Protein AF-0000000083131868 (afdb_homodimer)

Radius of gyration: 17.4 Å; Cα contacts (8 Å, |Δi|>4): 203; chains: 2; bounding box: 30×49×38 Å

pLDDT: mean 95.59, std 4.75, range [63.56, 98.5]

Secondary structure (DSSP, 8-state):
--HHHHHHHHHHHHHHTT--HHHHHHHHHHHS-HHHHHHHHHHHHHHHHHHHT-S-HHHHHHHHT--HHHHHHHHHHHHTS-HHHHHHHHHHHT-/--HHHHHHHHHHHHHHTT--HHHHHHHHHHHS-HHHHHHHHHHHHHHHHHHHT-S-HHHHHHHHT--HHHHHHHHHHHHTS-HHHHHHHHHHHT-

Sequence (190 aa):
MNQATEEGWWRFIDLCAGLEKDQLSQVLKIFLTAAEVDDVSMRTLLVGELLAGKKTQRQIAADLAISITKITRGSNELKRVDSHLRAMLEEALIQMNQATEEGWWRFIDLCAGLEKDQLSQVLKIFLTAAEVDDVSMRTLLVGELLAGKKTQRQIAADLAISITKITRGSNELKRVDSHLRAMLEEALIQ

Organism: Piscirickettsia salmonis (NCBI:txid1238)

InterPro domains:
  IPR000831 Trp repressor [PF01371] (8-91)
  IPR010921 Trp repressor/replication initiator [SSF48295] (4-93)
  IPR013335 Trp repressor, bacterial [PTHR38025] (2-94)
  IPR013335 Trp repressor, bacterial [TIGR01321] (1-92)
  IPR038116 TrpR-like superfamily [G3DSA:1.10.1270.10] (1-95)

Solvent-accessible surface area (backbone atoms only — not comparable to full-atom values): 10429 Å² total; per-residue (Å²): 132,56,72,68,36,48,53,14,37,53,48,46,35,62,62,48,39,54,28,48,53,74,59,35,50,57,54,50,57,72,64,36,51,74,67,51,47,44,49,37,5,46,49,41,47,49,52,23,50,60,69,63,60,81,65,53,72,67,52,49,24,64,74,70,69,51,55,65,69,58,50,51,52,52,52,57,54,56,69,70,50,53,71,69,60,46,52,53,49,43,62,60,50,51,112,130,56,73,68,36,50,53,15,37,52,49,45,35,63,63,47,39,55,30,48,52,73,59,35,50,56,55,51,55,72,64,36,52,73,66,52,48,45,48,38,4,46,48,40,48,50,52,25,51,61,70,62,61,80,63,53,72,67,54,49,23,63,75,70,70,50,54,64,68,56,49,51,51,52,51,56,55,56,69,70,50,52,71,68,61,46,52,52,48,44,62,60,50,53,111

Nearest PDB structures (foldseek):
  1trr-assembly1_A  TM=9.036E-01  e=3.556E-05  Escherichia coli
  6fal-assembly1_A  TM=8.723E-01  e=3.992E-05  Escherichia coli
  1jhg-assembly1_A-2  TM=8.792E-01  e=5.647E-05  Escherichia coli
  6eni-assembly1_B  TM=8.707E-01  e=2.134E-04  Escherichia coli
  6elb-assembly1_B  TM=8.612E-01  e=2.261E-04  Escherichia coli

Foldseek 3Di:
DDPVVVVVVVVLCVVQPPDDDVVNVVSVPVVDDPVRVVVVVLLLLLLLVVLLVPDDLVRNCVVSVHDSVVSVVSNVVLVPDDPVVSVVSCVVRND/DDPVVVVVVVVLCVVQPPDDDVVNVVSVPVVDDPVRVVVVVLLLLLLLVVLLVPDDLVRNCVVSVHDSVVSVVSVVVLVVDDPVVSVVSCVVRND

Structure (mmCIF, N/CA/C/O backbone):
data_AF-0000000083131868-model_v1
#
loop_
_entity.id
_entity.type
_entity.pdbx_description
1 polymer 'Trp operon repressor'
#
loop_
_atom_site.group_PDB
_atom_site.id
_atom_site.type_symbol
_atom_site.label_atom_id
_atom_site.label_alt_id
_atom_site.label_comp_id
_atom_site.label_asym_id
_atom_site.label_entity_id
_atom_site.label_seq_id
_atom_site.pdbx_PDB_ins_code
_atom_site.Cartn_x
_atom_site.Cartn_y
_atom_site.Cartn_z
_atom_site.occupancy
_atom_site.B_iso_or_equiv
_atom_site.auth_seq_id
_atom_site.auth_comp_id
_atom_site.auth_asym_id
_atom_site.auth_atom_id
_atom_site.pdbx_PDB_model_num
ATOM 1 N N . MET A 1 1 ? 4.871 2.578 -16.109 1 70.62 1 MET A N 1
ATOM 2 C CA . MET A 1 1 ? 4.344 1.262 -15.758 1 70.62 1 MET A CA 1
ATOM 3 C C . MET A 1 1 ? 4.145 0.409 -17 1 70.62 1 MET A C 1
ATOM 5 O O . MET A 1 1 ? 3.512 0.847 -17.969 1 70.62 1 MET A O 1
ATOM 9 N N . ASN A 1 2 ? 4.73 -0.747 -17.094 1 87.44 2 ASN A N 1
ATOM 10 C CA . ASN A 1 2 ? 4.508 -1.654 -18.219 1 87.44 2 ASN A CA 1
ATOM 11 C C . ASN A 1 2 ? 3.174 -2.385 -18.094 1 87.44 2 ASN A C 1
ATOM 13 O O . ASN A 1 2 ? 2.451 -2.203 -17.109 1 87.44 2 ASN A O 1
ATOM 17 N N . GLN A 1 3 ? 2.754 -3.072 -19.141 1 89.62 3 GLN A N 1
ATOM 18 C CA . GLN A 1 3 ? 1.453 -3.73 -19.188 1 89.62 3 GLN A CA 1
ATOM 19 C C . GLN A 1 3 ? 1.277 -4.699 -18.031 1 89.62 3 GLN A C 1
ATOM 21 O O . GLN A 1 3 ? 0.203 -4.77 -17.422 1 89.62 3 GLN A O 1
ATOM 26 N N . ALA A 1 4 ? 2.316 -5.418 -17.734 1 89.75 4 ALA A N 1
ATOM 27 C CA . ALA A 1 4 ? 2.244 -6.406 -16.656 1 89.75 4 ALA A CA 1
ATOM 28 C C . ALA A 1 4 ? 1.999 -5.734 -15.312 1 89.75 4 ALA A C 1
ATOM 30 O O . ALA A 1 4 ? 1.19 -6.207 -14.516 1 89.75 4 ALA A O 1
ATOM 31 N N . THR A 1 5 ? 2.695 -4.656 -15.039 1 93.56 5 THR A N 1
ATOM 32 C CA . THR A 1 5 ? 2.533 -3.961 -13.766 1 93.56 5 THR A CA 1
ATOM 33 C C . THR A 1 5 ? 1.148 -3.326 -13.672 1 93.56 5 THR A C 1
ATOM 35 O O . THR A 1 5 ? 0.565 -3.26 -12.586 1 93.56 5 THR A O 1
ATOM 38 N N . GLU A 1 6 ? 0.672 -2.857 -14.797 1 96.44 6 GLU A N 1
ATOM 39 C CA . GLU A 1 6 ? -0.674 -2.293 -14.797 1 96.44 6 GLU A CA 1
ATOM 40 C C . GLU A 1 6 ? -1.716 -3.354 -14.453 1 96.44 6 GLU A C 1
ATOM 42 O O . GLU A 1 6 ? -2.639 -3.096 -13.672 1 96.44 6 GLU A O 1
ATOM 47 N N . GLU A 1 7 ? -1.601 -4.5 -15.047 1 96.19 7 GLU A N 1
ATOM 48 C CA . GLU A 1 7 ? -2.508 -5.602 -14.75 1 96.19 7 GLU A CA 1
ATOM 49 C C . GLU A 1 7 ? -2.443 -5.988 -13.281 1 96.19 7 GLU A C 1
ATOM 51 O O . GLU A 1 7 ? -3.477 -6.188 -12.641 1 96.19 7 GLU A O 1
ATOM 56 N N . GLY A 1 8 ? -1.227 -6.09 -12.75 1 97.38 8 GLY A N 1
ATOM 57 C CA . GLY A 1 8 ? -1.052 -6.438 -11.352 1 97.38 8 GLY A CA 1
ATOM 58 C C . GLY A 1 8 ? -1.675 -5.43 -10.398 1 97.38 8 GLY A C 1
ATOM 59 O O . GLY A 1 8 ? -2.279 -5.805 -9.398 1 97.38 8 GLY A O 1
ATOM 60 N N . TRP A 1 9 ? -1.542 -4.219 -10.789 1 98.38 9 TRP A N 1
ATOM 61 C CA . TRP A 1 9 ? -2.088 -3.154 -9.953 1 98.38 9 TRP A CA 1
ATOM 62 C C . TRP A 1 9 ? -3.607 -3.244 -9.875 1 98.38 9 TRP A C 1
ATOM 64 O O . TRP A 1 9 ? -4.188 -3.184 -8.789 1 98.38 9 TRP A O 1
ATOM 74 N N . TRP A 1 10 ? -4.223 -3.416 -11.008 1 97.69 10 TRP A N 1
ATOM 75 C CA . TRP A 1 10 ? -5.68 -3.406 -11.016 1 97.69 10 TRP A CA 1
ATOM 76 C C . TRP A 1 10 ? -6.234 -4.676 -10.383 1 97.69 10 TRP A C 1
ATOM 78 O O . TRP A 1 10 ? -7.297 -4.652 -9.75 1 97.69 10 TRP A O 1
ATOM 88 N N . ARG A 1 11 ? -5.484 -5.75 -10.492 1 96.75 11 ARG A N 1
ATOM 89 C CA . ARG A 1 11 ? -5.875 -6.953 -9.766 1 96.75 11 ARG A CA 1
ATOM 90 C C . ARG A 1 11 ? -5.801 -6.73 -8.258 1 96.75 11 ARG A C 1
ATOM 92 O O . ARG A 1 11 ? -6.672 -7.188 -7.516 1 96.75 11 ARG A O 1
ATOM 99 N N . PHE A 1 12 ? -4.797 -6.047 -7.863 1 98.31 12 PHE A N 1
ATOM 100 C CA . PHE A 1 12 ? -4.637 -5.691 -6.461 1 98.31 12 PHE A CA 1
ATOM 101 C C . PHE A 1 12 ? -5.77 -4.785 -5.996 1 98.31 12 PHE A C 1
ATOM 103 O O . PHE A 1 12 ? -6.348 -5.004 -4.93 1 98.31 12 PHE A O 1
ATOM 110 N N . ILE A 1 13 ? -6.078 -3.811 -6.824 1 98.5 13 ILE A N 1
ATOM 111 C CA . ILE A 1 13 ? -7.156 -2.881 -6.512 1 98.5 13 ILE A CA 1
ATOM 112 C C . ILE A 1 13 ? -8.477 -3.635 -6.422 1 98.5 13 ILE A C 1
ATOM 114 O O . ILE A 1 13 ? -9.281 -3.396 -5.512 1 98.5 13 ILE A O 1
ATOM 118 N N . ASP A 1 14 ? -8.742 -4.57 -7.312 1 97.19 14 ASP A N 1
ATOM 119 C CA . ASP A 1 14 ? -9.961 -5.371 -7.293 1 97.19 14 ASP A CA 1
ATOM 120 C C . ASP A 1 14 ? -10.078 -6.176 -6 1 97.19 14 ASP A C 1
ATOM 122 O O . ASP A 1 14 ? -11.172 -6.355 -5.469 1 97.19 14 ASP A O 1
ATOM 126 N N . LEU A 1 15 ? -9.008 -6.609 -5.566 1 96.94 15 LEU A N 1
ATOM 127 C CA . LEU A 1 15 ? -8.938 -7.406 -4.348 1 96.94 15 LEU A CA 1
ATOM 128 C C . LEU A 1 15 ? -9.281 -6.559 -3.125 1 96.94 15 LEU A C 1
ATOM 130 O O . LEU A 1 15 ? -9.922 -7.039 -2.191 1 96.94 15 LEU A O 1
ATOM 134 N N . CYS A 1 16 ? -8.898 -5.336 -3.119 1 97.75 16 CYS A N 1
ATOM 135 C CA . CYS A 1 16 ? -8.977 -4.48 -1.943 1 97.75 16 CYS A CA 1
ATOM 136 C C . CYS A 1 16 ? -10.281 -3.688 -1.933 1 97.75 16 CYS A C 1
ATOM 138 O O . CYS A 1 16 ? -10.773 -3.312 -0.869 1 97.75 16 CYS A O 1
ATOM 140 N N . ALA A 1 17 ? -10.812 -3.377 -3.158 1 97.62 17 ALA A N 1
ATOM 141 C CA . ALA A 1 17 ? -11.938 -2.453 -3.285 1 97.62 17 ALA A CA 1
ATOM 142 C C . ALA A 1 17 ? -13.156 -2.955 -2.51 1 97.62 17 ALA A C 1
ATOM 144 O O . ALA A 1 17 ? -13.516 -4.129 -2.607 1 97.62 17 ALA A O 1
ATOM 145 N N . GLY A 1 18 ? -13.719 -2.037 -1.689 1 97 18 GLY A N 1
ATOM 146 C CA . GLY A 1 18 ? -14.961 -2.344 -0.987 1 97 18 GLY A CA 1
ATOM 147 C C . GLY A 1 18 ? -14.734 -3.055 0.334 1 97 18 GLY A C 1
ATOM 148 O O . GLY A 1 18 ? -15.68 -3.279 1.093 1 97 18 GLY A O 1
ATOM 149 N N . LEU A 1 19 ? -13.5 -3.449 0.634 1 97.12 19 LEU A N 1
ATOM 150 C CA . LEU A 1 19 ? -13.234 -4.152 1.885 1 97.12 19 LEU A CA 1
ATOM 151 C C . LEU A 1 19 ? -13.398 -3.215 3.078 1 97.12 19 LEU A C 1
ATOM 153 O O . LEU A 1 19 ? -13.07 -2.029 2.992 1 97.12 19 LEU A O 1
ATOM 157 N N . GLU A 1 20 ? -13.781 -3.793 4.113 1 96.88 20 GLU A N 1
ATOM 158 C CA . GLU A 1 20 ? -13.891 -3.039 5.359 1 96.88 20 GLU A CA 1
ATOM 159 C C . GLU A 1 20 ? -12.555 -2.994 6.09 1 96.88 20 GLU A C 1
ATOM 161 O O . GLU A 1 20 ? -11.609 -3.697 5.719 1 96.88 20 GLU A O 1
ATOM 166 N N . LYS A 1 21 ? -12.508 -2.26 7.219 1 97.38 21 LYS A N 1
ATOM 167 C CA . LYS A 1 21 ? -11.266 -1.826 7.859 1 97.38 21 LYS A CA 1
ATOM 168 C C . LYS A 1 21 ? -10.375 -3.018 8.195 1 97.38 21 LYS A C 1
ATOM 170 O O . LYS A 1 21 ? -9.266 -3.133 7.672 1 97.38 21 LYS A O 1
ATOM 175 N N . ASP A 1 22 ? -10.805 -4 8.992 1 97.12 22 ASP A N 1
ATOM 176 C CA . ASP A 1 22 ? -9.977 -5.094 9.477 1 97.12 22 ASP A CA 1
ATOM 177 C C . ASP A 1 22 ? -9.492 -5.969 8.32 1 97.12 22 ASP A C 1
ATOM 179 O O . ASP A 1 22 ? -8.312 -6.348 8.273 1 97.12 22 ASP A O 1
ATOM 183 N N . GLN A 1 23 ? -10.406 -6.23 7.383 1 96.06 23 GLN A N 1
ATOM 184 C CA . GLN A 1 23 ? -10.047 -7.062 6.242 1 96.06 23 GLN A CA 1
ATOM 185 C C . GLN A 1 23 ? -9.062 -6.344 5.32 1 96.06 23 GLN A C 1
ATOM 187 O O . GLN A 1 23 ? -8.117 -6.957 4.816 1 96.06 23 GLN A O 1
ATOM 192 N N . LEU A 1 24 ? -9.305 -5.066 5.129 1 97.94 24 LEU A N 1
ATOM 193 C CA . LEU A 1 24 ? -8.398 -4.285 4.289 1 97.94 24 LEU A CA 1
ATOM 194 C C . LEU A 1 24 ? -6.996 -4.254 4.891 1 97.94 24 LEU A C 1
ATOM 196 O O . LEU A 1 24 ? -6.008 -4.43 4.176 1 97.94 24 LEU A O 1
ATOM 200 N N . SER A 1 25 ? -6.914 -4.031 6.188 1 98.12 25 SER A N 1
ATOM 201 C CA . SER A 1 25 ? -5.625 -4.016 6.867 1 98.12 25 SER A CA 1
ATOM 202 C C . SER A 1 25 ? -4.887 -5.336 6.684 1 98.12 25 SER A C 1
ATOM 204 O O . SER A 1 25 ? -3.688 -5.352 6.398 1 98.12 25 SER A O 1
ATOM 206 N N . GLN A 1 26 ? -5.609 -6.441 6.797 1 96.38 26 GLN A N 1
ATOM 207 C CA . GLN A 1 26 ? -4.996 -7.762 6.676 1 96.38 26 GLN A CA 1
ATOM 208 C C . GLN A 1 26 ? -4.469 -7.992 5.262 1 96.38 26 GLN A C 1
ATOM 210 O O . GLN A 1 26 ? -3.363 -8.508 5.082 1 96.38 26 GLN A O 1
ATOM 215 N N . VAL A 1 27 ? -5.25 -7.586 4.266 1 97.12 27 VAL A N 1
ATOM 216 C CA . VAL A 1 27 ? -4.859 -7.801 2.877 1 97.12 27 VAL A CA 1
ATOM 217 C C . VAL A 1 27 ? -3.652 -6.93 2.539 1 97.12 27 VAL A C 1
ATOM 219 O O . VAL A 1 27 ? -2.676 -7.406 1.956 1 97.12 27 VAL A O 1
ATOM 222 N N . LEU A 1 28 ? -3.684 -5.637 2.938 1 98.19 28 LEU A N 1
ATOM 223 C CA . LEU A 1 28 ? -2.576 -4.738 2.629 1 98.19 28 LEU A CA 1
ATOM 224 C C . LEU A 1 28 ? -1.282 -5.23 3.27 1 98.19 28 LEU A C 1
ATOM 226 O O . LEU A 1 28 ? -0.209 -5.125 2.67 1 98.19 28 LEU A O 1
ATOM 230 N N . LYS A 1 29 ? -1.353 -5.805 4.395 1 96.62 29 LYS A N 1
ATOM 231 C CA . LYS A 1 29 ? -0.16 -6.246 5.109 1 96.62 29 LYS A CA 1
ATOM 232 C C . LYS A 1 29 ? 0.421 -7.508 4.488 1 96.62 29 LYS A C 1
ATOM 234 O O . LYS A 1 29 ? 1.563 -7.879 4.77 1 96.62 29 LYS A O 1
ATOM 239 N N . ILE A 1 30 ? -0.329 -8.211 3.617 1 95.5 30 ILE A N 1
ATOM 240 C CA . ILE A 1 30 ? 0.202 -9.336 2.846 1 95.5 30 ILE A CA 1
ATOM 241 C C . ILE A 1 30 ? 1.072 -8.805 1.706 1 95.5 30 ILE A C 1
ATOM 243 O O . ILE A 1 30 ? 2.09 -9.414 1.364 1 95.5 30 ILE A O 1
ATOM 247 N N . PHE A 1 31 ? 0.703 -7.648 1.166 1 97.5 31 PHE A N 1
ATOM 248 C CA . PHE A 1 31 ? 1.338 -7.191 -0.063 1 97.5 31 PHE A CA 1
ATOM 249 C C . PHE A 1 31 ? 2.379 -6.117 0.233 1 97.5 31 PHE A C 1
ATOM 251 O O . PHE A 1 31 ? 3.201 -5.789 -0.625 1 97.5 31 PHE A O 1
ATOM 258 N N . LEU A 1 32 ? 2.326 -5.578 1.443 1 97.44 32 LEU A N 1
ATOM 259 C CA . LEU A 1 32 ? 3.328 -4.613 1.876 1 97.44 32 LEU A CA 1
ATOM 260 C C . LEU A 1 32 ? 4.297 -5.242 2.871 1 97.44 32 LEU A C 1
ATOM 262 O O . LEU A 1 32 ? 3.885 -6.008 3.748 1 97.44 32 LEU A O 1
ATOM 266 N N . THR A 1 33 ? 5.547 -4.938 2.758 1 95.06 33 THR A N 1
ATOM 267 C CA . THR A 1 33 ? 6.5 -5.344 3.785 1 95.06 33 THR A CA 1
ATOM 268 C C . THR A 1 33 ? 6.289 -4.543 5.066 1 95.06 33 THR A C 1
ATOM 270 O O . THR A 1 33 ? 5.602 -3.52 5.059 1 95.06 33 THR A O 1
ATOM 273 N N . ALA A 1 34 ? 6.914 -5.02 6.109 1 95.25 34 ALA A N 1
ATOM 274 C CA . ALA A 1 34 ? 6.816 -4.301 7.375 1 95.25 34 ALA A CA 1
ATOM 275 C C . ALA A 1 34 ? 7.348 -2.877 7.238 1 95.25 34 ALA A C 1
ATOM 277 O O . ALA A 1 34 ? 6.773 -1.937 7.793 1 95.25 34 ALA A O 1
ATOM 278 N N . ALA A 1 35 ? 8.414 -2.73 6.461 1 96.38 35 ALA A N 1
ATOM 279 C CA . ALA A 1 35 ? 8.992 -1.407 6.238 1 96.38 35 ALA A CA 1
ATOM 280 C C . ALA A 1 35 ? 8.031 -0.514 5.461 1 96.38 35 ALA A C 1
ATOM 282 O O . ALA A 1 35 ? 7.891 0.673 5.766 1 96.38 35 ALA A O 1
ATOM 283 N N . GLU A 1 36 ? 7.348 -1.083 4.48 1 97.56 36 GLU A N 1
ATOM 284 C CA . GLU A 1 36 ? 6.398 -0.327 3.67 1 97.56 36 GLU A CA 1
ATOM 285 C C . GLU A 1 36 ? 5.18 0.086 4.492 1 97.56 36 GLU A C 1
ATOM 287 O O . GLU A 1 36 ? 4.637 1.176 4.301 1 97.56 36 GLU A O 1
ATOM 292 N N . VAL A 1 37 ? 4.738 -0.769 5.395 1 98.06 37 VAL A N 1
ATOM 293 C CA . VAL A 1 37 ? 3.646 -0.436 6.301 1 98.06 37 VAL A CA 1
ATOM 294 C C . VAL A 1 37 ? 4.047 0.746 7.184 1 98.06 37 VAL A C 1
ATOM 296 O O . VAL A 1 37 ? 3.289 1.706 7.328 1 98.06 37 VAL A O 1
ATOM 299 N N . ASP A 1 38 ? 5.234 0.66 7.672 1 97.5 38 ASP A N 1
ATOM 300 C CA . ASP A 1 38 ? 5.746 1.752 8.5 1 97.5 38 ASP A CA 1
ATOM 301 C C . ASP A 1 38 ? 5.809 3.055 7.703 1 97.5 38 ASP A C 1
ATOM 303 O O . ASP A 1 38 ? 5.441 4.117 8.211 1 97.5 38 ASP A O 1
ATOM 307 N N . ASP A 1 39 ? 6.273 2.928 6.492 1 97.31 39 ASP A N 1
ATOM 308 C CA . ASP A 1 39 ? 6.41 4.109 5.645 1 97.31 39 ASP A CA 1
ATOM 309 C C . ASP A 1 39 ? 5.051 4.734 5.348 1 97.31 39 ASP A C 1
ATOM 311 O O . ASP A 1 39 ? 4.887 5.949 5.449 1 97.31 39 ASP A O 1
ATOM 315 N N . VAL A 1 40 ? 4.105 3.932 4.969 1 98.25 40 VAL A N 1
ATOM 316 C CA . VAL A 1 40 ? 2.764 4.426 4.676 1 98.25 40 VAL A CA 1
ATOM 317 C C . VAL A 1 40 ? 2.152 5.047 5.93 1 98.25 40 VAL A C 1
ATOM 319 O O . VAL A 1 40 ? 1.492 6.086 5.855 1 98.25 40 VAL A O 1
ATOM 322 N N . SER A 1 41 ? 2.369 4.406 7.055 1 98.31 41 SER A N 1
ATOM 323 C CA . SER A 1 41 ? 1.878 4.934 8.328 1 98.31 41 SER A CA 1
ATOM 324 C C . SER A 1 41 ? 2.432 6.328 8.602 1 98.31 41 SER A C 1
ATOM 326 O O . SER A 1 41 ? 1.679 7.246 8.922 1 98.31 41 SER A O 1
ATOM 328 N N . MET A 1 42 ? 3.701 6.43 8.398 1 97.62 42 MET A N 1
ATOM 329 C CA . MET A 1 42 ? 4.355 7.711 8.664 1 97.62 42 MET A CA 1
ATOM 330 C C . MET A 1 42 ? 3.928 8.758 7.637 1 97.62 42 MET A C 1
ATOM 332 O O . MET A 1 42 ? 3.729 9.922 7.984 1 97.62 42 MET A O 1
ATOM 336 N N . ARG A 1 43 ? 3.754 8.336 6.395 1 97.94 43 ARG A N 1
ATOM 337 C CA . ARG A 1 43 ? 3.287 9.258 5.359 1 97.94 43 ARG A CA 1
ATOM 338 C C . ARG A 1 43 ? 1.873 9.742 5.66 1 97.94 43 ARG A C 1
ATOM 340 O O . ARG A 1 43 ? 1.531 10.891 5.363 1 97.94 43 ARG A O 1
ATOM 347 N N . THR A 1 44 ? 1.101 8.883 6.219 1 98.06 44 THR A N 1
ATOM 348 C CA . THR A 1 44 ? -0.26 9.266 6.582 1 98.06 44 THR A CA 1
ATOM 349 C C . THR A 1 44 ? -0.251 10.367 7.637 1 98.06 44 THR A C 1
ATOM 351 O O . THR A 1 44 ? -0.978 11.352 7.52 1 98.06 44 THR A O 1
ATOM 354 N N . LEU A 1 45 ? 0.591 10.211 8.648 1 97.56 45 LEU A N 1
ATOM 355 C CA . LEU A 1 45 ? 0.705 11.227 9.695 1 97.56 45 LEU A CA 1
ATOM 356 C C . LEU A 1 45 ? 1.264 12.523 9.125 1 97.56 45 LEU A C 1
ATOM 358 O O . LEU A 1 45 ? 0.775 13.609 9.453 1 97.56 45 LEU A O 1
ATOM 362 N N . LEU A 1 46 ? 2.223 12.422 8.297 1 98.12 46 LEU A N 1
ATOM 363 C CA . LEU A 1 46 ? 2.848 13.594 7.691 1 98.12 46 LEU A CA 1
ATOM 364 C C . LEU A 1 46 ? 1.842 14.375 6.855 1 98.12 46 LEU A C 1
ATOM 366 O O . LEU A 1 46 ? 1.753 15.602 6.965 1 98.12 46 LEU A O 1
ATOM 370 N N . VAL A 1 47 ? 1.147 13.688 6.02 1 97.88 47 VAL A N 1
ATOM 371 C CA . VAL A 1 47 ? 0.154 14.328 5.164 1 97.88 47 VAL A CA 1
ATOM 372 C C . VAL A 1 47 ? -0.878 15.055 6.023 1 97.88 47 VAL A C 1
ATOM 374 O O . VAL A 1 47 ? -1.286 16.172 5.699 1 97.88 47 VAL A O 1
ATOM 377 N N . GLY A 1 48 ? -1.304 14.3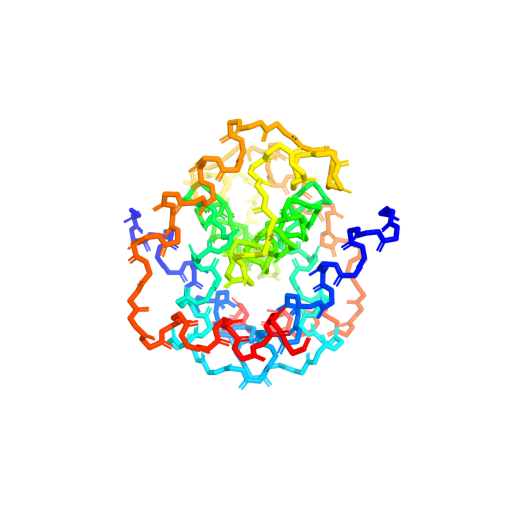83 7.117 1 97.38 48 GLY A N 1
ATOM 378 C CA . GLY A 1 48 ? -2.227 15.031 8.031 1 97.38 48 GLY A CA 1
ATOM 379 C C . GLY A 1 48 ? -1.691 16.344 8.594 1 97.38 48 GLY A C 1
ATOM 380 O O . GLY A 1 48 ? -2.406 17.344 8.641 1 97.38 48 GLY A O 1
ATOM 381 N N . GLU A 1 49 ? -0.446 16.312 9.055 1 97.5 49 GLU A N 1
ATOM 382 C CA . GLU A 1 49 ? 0.182 17.5 9.609 1 97.5 49 GLU A CA 1
ATOM 383 C C . GLU A 1 49 ? 0.261 18.625 8.57 1 97.5 49 GLU A C 1
ATOM 385 O O . GLU A 1 49 ? -0 19.781 8.883 1 97.5 49 GLU A O 1
ATOM 390 N N . LEU A 1 50 ? 0.639 18.266 7.359 1 97.5 50 LEU A N 1
ATOM 391 C CA . LEU A 1 50 ? 0.798 19.266 6.297 1 97.5 50 LEU A CA 1
ATOM 392 C C . LEU A 1 50 ? -0.543 19.891 5.93 1 97.5 50 LEU A C 1
ATOM 394 O O . LEU A 1 50 ? -0.629 21.094 5.707 1 97.5 50 LEU A O 1
ATOM 398 N N . LEU A 1 51 ? -1.547 19.078 5.902 1 96.75 51 LEU A N 1
ATOM 399 C CA . LEU A 1 51 ? -2.873 19.562 5.547 1 96.75 51 LEU A CA 1
ATOM 400 C C . LEU A 1 51 ? -3.424 20.469 6.637 1 96.75 51 LEU A C 1
ATOM 402 O O . LEU A 1 51 ? -4.129 21.438 6.348 1 96.75 51 LEU A O 1
ATOM 406 N N . ALA A 1 52 ? -3.189 20.094 7.918 1 95.88 52 ALA A N 1
ATOM 407 C CA . ALA A 1 52 ? -3.646 20.922 9.031 1 95.88 52 ALA A CA 1
ATOM 408 C C . ALA A 1 52 ? -3.037 22.312 8.969 1 95.88 52 ALA A C 1
ATOM 410 O O . ALA A 1 52 ? -3.693 23.297 9.312 1 95.88 52 ALA A O 1
ATOM 411 N N . GLY A 1 53 ? -1.739 22.406 8.602 1 95.56 53 GLY A N 1
ATOM 412 C CA . GLY A 1 53 ? -1.097 23.672 8.32 1 95.56 53 GLY A CA 1
ATOM 413 C C . GLY A 1 53 ? -0.816 24.484 9.578 1 95.56 53 GLY A C 1
ATOM 414 O O . GLY A 1 53 ? -0.687 25.719 9.516 1 95.56 53 GLY A O 1
ATOM 415 N N . LYS A 1 54 ? -0.711 23.859 10.734 1 96.62 54 LYS A N 1
ATOM 416 C CA . LYS A 1 54 ? -0.557 24.578 11.992 1 96.62 54 LYS A CA 1
ATOM 417 C C . LYS A 1 54 ? 0.899 24.594 12.453 1 96.62 54 LYS A C 1
ATOM 419 O O . LYS A 1 54 ? 1.288 25.406 13.289 1 96.62 54 LYS A O 1
ATOM 424 N N . LYS A 1 55 ? 1.685 23.703 11.992 1 97.38 55 LYS A N 1
ATOM 425 C CA . LYS A 1 55 ? 3.057 23.531 12.461 1 97.38 55 LYS A CA 1
ATOM 426 C C . LYS A 1 55 ? 4.059 23.844 11.352 1 97.38 55 LYS A C 1
ATOM 428 O O . LYS A 1 55 ? 3.781 23.609 10.172 1 97.38 55 LYS A O 1
ATOM 433 N N . THR A 1 56 ? 5.23 24.297 11.719 1 97.25 56 THR A N 1
ATOM 434 C CA . THR A 1 56 ? 6.336 24.484 10.789 1 97.25 56 THR A CA 1
ATOM 435 C C . THR A 1 56 ? 6.961 23.141 10.422 1 97.25 56 THR A C 1
ATOM 437 O O . THR A 1 56 ? 6.723 22.141 11.094 1 97.25 56 THR A O 1
ATOM 440 N N . GLN A 1 57 ? 7.797 23.141 9.336 1 97.25 57 GLN A N 1
ATOM 441 C CA . GLN A 1 57 ? 8.492 21.922 8.938 1 97.25 57 GLN A CA 1
ATOM 442 C C . GLN A 1 57 ? 9.383 21.406 10.07 1 97.25 57 GLN A C 1
ATOM 444 O O . GLN A 1 57 ? 9.477 20.188 10.289 1 97.25 57 GLN A O 1
ATOM 449 N N . ARG A 1 58 ? 9.93 22.359 10.828 1 97.62 58 ARG A N 1
ATOM 450 C CA . ARG A 1 58 ? 10.805 21.969 11.93 1 97.62 58 ARG A CA 1
ATOM 451 C C . ARG A 1 58 ? 10.016 21.312 13.055 1 97.62 58 ARG A C 1
ATOM 453 O O . ARG A 1 58 ? 10.469 20.328 13.641 1 97.62 58 ARG A O 1
ATOM 460 N N . GLN A 1 59 ? 8.875 21.812 13.352 1 98.31 59 GLN A N 1
ATOM 461 C CA . GLN A 1 59 ? 8.016 21.25 14.383 1 98.31 59 GLN A CA 1
ATOM 462 C C . GLN A 1 59 ? 7.52 19.859 13.984 1 98.31 59 GLN A C 1
ATOM 464 O O . GLN A 1 59 ? 7.496 18.938 14.805 1 98.31 59 GLN A O 1
ATOM 469 N N . ILE A 1 60 ? 7.105 19.688 12.719 1 98 60 ILE A N 1
ATOM 470 C CA . ILE A 1 60 ? 6.648 18.406 12.211 1 98 60 ILE A CA 1
ATOM 471 C C . ILE A 1 60 ? 7.785 17.391 12.297 1 98 60 ILE A C 1
ATOM 473 O O . ILE A 1 60 ? 7.574 16.25 12.727 1 98 60 ILE A O 1
ATOM 477 N N . ALA A 1 61 ? 9.062 17.828 11.906 1 98 61 ALA A N 1
ATOM 478 C CA . ALA A 1 61 ? 10.234 16.953 11.969 1 98 61 ALA A CA 1
ATOM 479 C C . ALA A 1 61 ? 10.477 16.469 13.391 1 98 61 ALA A C 1
ATOM 481 O O . ALA A 1 61 ? 10.766 15.289 13.609 1 98 61 A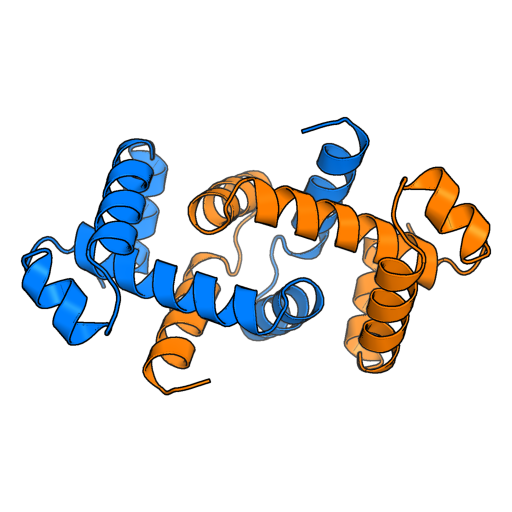LA A O 1
ATOM 482 N N . ALA A 1 62 ? 10.297 17.344 14.344 1 97.5 62 ALA A N 1
ATOM 483 C CA . ALA A 1 62 ? 10.5 17.016 15.75 1 97.5 62 ALA A CA 1
ATOM 484 C C . ALA A 1 62 ? 9.414 16.062 16.25 1 97.5 62 ALA A C 1
ATOM 486 O O . ALA A 1 62 ? 9.703 15.078 16.922 1 97.5 62 ALA A O 1
ATOM 487 N N . ASP A 1 63 ? 8.164 16.312 15.93 1 96.38 63 ASP A N 1
ATOM 488 C CA . ASP A 1 63 ? 7.023 15.555 16.422 1 96.38 63 ASP A CA 1
ATOM 489 C C . ASP A 1 63 ? 7.043 14.125 15.867 1 96.38 63 ASP A C 1
ATOM 491 O O . ASP A 1 63 ? 6.727 13.18 16.594 1 96.38 63 ASP A O 1
ATOM 495 N N . LEU A 1 64 ? 7.379 13.984 14.539 1 96.75 64 LEU A N 1
ATOM 496 C CA . LEU A 1 64 ? 7.277 12.688 13.875 1 96.75 64 LEU A CA 1
ATOM 497 C C . LEU A 1 64 ? 8.633 12 13.812 1 96.75 64 LEU A C 1
ATOM 499 O O . LEU A 1 64 ? 8.727 10.836 13.406 1 96.75 64 LEU A O 1
ATOM 503 N N . ALA A 1 65 ? 9.688 12.719 14.234 1 96.81 65 ALA A N 1
ATOM 504 C CA . ALA A 1 65 ? 11.047 12.195 14.219 1 96.81 65 ALA A CA 1
ATOM 505 C C . ALA A 1 65 ? 11.445 11.742 12.82 1 96.81 65 ALA A C 1
ATOM 507 O O . ALA A 1 65 ? 11.906 10.609 12.633 1 96.81 65 ALA A O 1
ATOM 508 N N . ILE A 1 66 ? 11.25 12.688 11.805 1 96.75 66 ILE A N 1
ATOM 509 C CA . ILE A 1 66 ? 11.656 12.438 10.422 1 96.75 66 ILE A CA 1
ATOM 510 C C . ILE A 1 66 ? 12.461 13.617 9.898 1 96.75 66 ILE A C 1
ATOM 512 O O . ILE A 1 66 ? 12.516 14.672 10.539 1 96.75 66 ILE A O 1
ATOM 516 N N . SER A 1 67 ? 13.086 13.453 8.773 1 97.19 67 SER A N 1
ATOM 517 C CA . SER A 1 67 ? 13.953 14.484 8.211 1 97.19 67 SER A CA 1
ATOM 518 C C . SER A 1 67 ? 13.141 15.547 7.473 1 97.19 67 SER A C 1
ATOM 520 O O . SER A 1 67 ? 12.008 15.289 7.051 1 97.19 67 SER A O 1
ATOM 522 N N .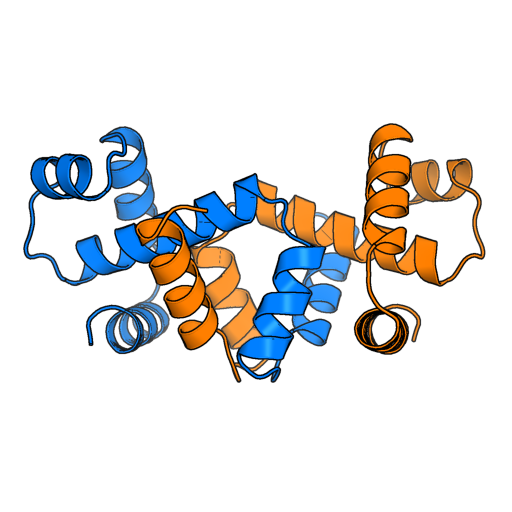 ILE A 1 68 ? 13.812 16.656 7.254 1 97.88 68 ILE A N 1
ATOM 523 C CA . ILE A 1 68 ? 13.227 17.734 6.465 1 97.88 68 ILE A CA 1
ATOM 524 C C . ILE A 1 68 ? 13.062 17.281 5.016 1 97.88 68 ILE A C 1
ATOM 526 O O . ILE A 1 68 ? 12.094 17.656 4.348 1 97.88 68 ILE A O 1
ATOM 530 N N . THR A 1 69 ? 13.977 16.438 4.578 1 97.06 69 THR A N 1
ATOM 531 C CA . THR A 1 69 ? 13.906 15.922 3.215 1 97.06 69 THR A CA 1
ATOM 532 C C . THR A 1 69 ? 12.609 15.141 2.998 1 97.06 69 THR A C 1
ATOM 534 O O . THR A 1 69 ? 11.961 15.289 1.961 1 97.06 69 THR A O 1
ATOM 537 N N . LYS A 1 70 ? 12.188 14.375 3.98 1 96.88 70 LYS A N 1
ATOM 538 C CA . LYS A 1 70 ? 10.93 13.625 3.902 1 96.88 70 LYS A CA 1
ATOM 539 C C . LYS A 1 70 ? 9.734 14.57 3.865 1 96.88 70 LYS A C 1
ATOM 541 O O . LYS A 1 70 ? 8.773 14.328 3.133 1 96.88 70 LYS A O 1
ATOM 546 N N . ILE A 1 71 ? 9.773 15.617 4.621 1 98 71 ILE A N 1
ATOM 547 C CA . ILE A 1 71 ? 8.688 16.578 4.695 1 98 71 ILE A CA 1
ATOM 548 C C . ILE A 1 71 ? 8.555 17.328 3.367 1 98 71 ILE A C 1
ATOM 550 O O . ILE A 1 71 ? 7.453 17.484 2.846 1 98 71 ILE A O 1
ATOM 554 N N . THR A 1 72 ? 9.711 17.719 2.832 1 97.38 72 THR A N 1
ATOM 555 C CA . THR A 1 72 ? 9.711 18.422 1.558 1 97.38 72 THR A CA 1
ATOM 556 C C . THR A 1 72 ? 9.148 17.531 0.447 1 97.38 72 THR A C 1
ATOM 558 O O . THR A 1 72 ? 8.359 18 -0.384 1 97.38 72 THR A O 1
ATOM 561 N N . ARG A 1 73 ? 9.539 16.297 0.484 1 94.88 73 ARG A N 1
ATOM 562 C CA . ARG A 1 73 ? 8.984 15.344 -0.479 1 94.88 73 ARG A CA 1
ATOM 563 C C . ARG A 1 73 ? 7.473 15.219 -0.316 1 94.88 73 ARG A C 1
ATOM 565 O O . ARG A 1 73 ? 6.734 15.242 -1.302 1 94.88 73 ARG A O 1
ATOM 572 N N . GLY A 1 74 ? 7.016 15.031 0.929 1 96.5 74 GLY A N 1
ATOM 573 C CA . GLY A 1 74 ? 5.586 14.961 1.2 1 96.5 74 GLY A CA 1
ATOM 574 C C . GLY A 1 74 ? 4.84 16.203 0.773 1 96.5 74 GLY A C 1
ATOM 575 O O . GLY A 1 74 ? 3.762 16.125 0.179 1 96.5 74 GLY A O 1
ATOM 576 N N . SER A 1 75 ? 5.473 17.344 1.048 1 96.5 75 SER A N 1
ATOM 577 C CA . SER A 1 75 ? 4.863 18.625 0.675 1 96.5 75 SER A CA 1
ATOM 578 C C . SER A 1 75 ? 4.742 18.75 -0.839 1 96.5 75 SER A C 1
ATOM 580 O O . SER A 1 75 ? 3.701 19.172 -1.348 1 96.5 75 SER A O 1
ATOM 582 N N . ASN A 1 76 ? 5.75 18.359 -1.562 1 96.06 76 ASN A N 1
ATOM 583 C CA . ASN A 1 76 ? 5.746 18.453 -3.018 1 96.06 76 ASN A CA 1
ATOM 584 C C . ASN A 1 76 ? 4.719 17.5 -3.631 1 96.06 76 ASN A C 1
ATOM 586 O O . ASN A 1 76 ? 4.055 17.844 -4.613 1 96.06 76 ASN A O 1
ATOM 590 N N . GLU A 1 77 ? 4.641 16.344 -3.068 1 94.06 77 GLU A N 1
ATOM 591 C CA . GLU A 1 77 ? 3.65 15.391 -3.562 1 94.06 77 GLU A CA 1
ATOM 592 C C . GLU A 1 77 ? 2.232 15.914 -3.354 1 94.06 77 GLU A C 1
ATOM 594 O O . GLU A 1 77 ? 1.369 15.742 -4.219 1 94.06 77 GLU A O 1
ATOM 599 N N . LEU A 1 78 ? 1.945 16.547 -2.244 1 94.94 78 LEU A N 1
ATOM 600 C CA . LEU A 1 78 ? 0.615 17.047 -1.902 1 94.94 78 LEU A CA 1
ATOM 601 C C . LEU A 1 78 ? 0.195 18.172 -2.84 1 94.94 78 LEU A C 1
ATOM 603 O O . LEU A 1 78 ? -0.995 18.344 -3.111 1 94.94 78 LEU A O 1
ATOM 607 N N . LYS A 1 79 ? 1.173 18.844 -3.322 1 94.75 79 LYS A N 1
ATOM 608 C CA . LYS A 1 79 ? 0.873 19.953 -4.238 1 94.75 79 LYS A CA 1
ATOM 609 C C . LYS A 1 79 ? 0.304 19.422 -5.555 1 94.75 79 LYS A C 1
ATOM 611 O O . LYS A 1 79 ? -0.396 20.141 -6.266 1 94.75 79 LYS A O 1
ATOM 616 N N . ARG A 1 80 ? 0.613 18.25 -5.852 1 93.25 80 ARG A N 1
ATOM 617 C CA . ARG A 1 80 ? 0.209 17.672 -7.133 1 93.25 80 ARG A CA 1
ATOM 618 C C . ARG A 1 80 ? -1.167 17.016 -7.031 1 93.25 80 ARG A C 1
ATOM 620 O O . ARG A 1 80 ? -1.742 16.609 -8.039 1 93.25 80 ARG A O 1
ATOM 627 N N . VAL A 1 81 ? -1.711 16.906 -5.84 1 94.56 81 VAL A N 1
ATOM 628 C CA . VAL A 1 81 ? -2.996 16.266 -5.609 1 94.56 81 VAL A CA 1
ATOM 629 C C . VAL A 1 81 ? -4.129 17.188 -6.043 1 94.56 81 VAL A C 1
ATOM 631 O O . VAL A 1 81 ? -4.121 18.391 -5.719 1 94.56 81 VAL A O 1
ATOM 634 N N . ASP A 1 82 ? -5.035 16.672 -6.809 1 94.62 82 ASP A N 1
ATOM 635 C CA . ASP A 1 82 ? -6.137 17.5 -7.277 1 94.62 82 ASP A CA 1
ATOM 636 C C . ASP A 1 82 ? -7.066 17.891 -6.125 1 94.62 82 ASP A C 1
ATOM 638 O O . ASP A 1 82 ? -6.957 17.344 -5.027 1 94.62 82 ASP A O 1
ATOM 642 N N . SER A 1 83 ? -8.039 18.844 -6.387 1 95.12 83 SER A N 1
ATOM 643 C CA . SER A 1 83 ? -8.867 19.438 -5.344 1 95.12 83 SER A CA 1
ATOM 644 C C . SER A 1 83 ? -9.812 18.406 -4.727 1 95.12 83 SER A C 1
ATOM 646 O O . SER A 1 83 ? -10.102 18.469 -3.527 1 95.12 83 SER A O 1
ATOM 648 N N . HIS A 1 84 ? -10.273 17.531 -5.496 1 94.12 84 HIS A N 1
ATOM 649 C CA . HIS A 1 84 ? -11.219 16.531 -5.004 1 94.12 84 HIS A CA 1
ATOM 650 C C . HIS A 1 84 ? -10.539 15.57 -4.027 1 94.12 84 HIS A C 1
ATOM 652 O O . HIS A 1 84 ? -11.047 15.328 -2.932 1 94.12 84 HIS A O 1
ATOM 658 N N . LEU A 1 85 ? -9.422 15.047 -4.383 1 93.88 85 LEU A N 1
ATOM 659 C CA . LEU A 1 85 ? -8.672 14.141 -3.52 1 93.88 85 LEU A CA 1
ATOM 660 C C . LEU A 1 85 ? -8.164 14.859 -2.279 1 93.88 85 LEU A C 1
ATOM 662 O O . LEU A 1 85 ? -8.133 14.289 -1.188 1 93.88 85 LEU A O 1
ATOM 666 N N . ARG A 1 86 ? -7.777 16.094 -2.467 1 95.25 86 ARG A N 1
ATOM 667 C CA . ARG A 1 86 ? -7.309 16.875 -1.325 1 95.25 86 ARG A CA 1
ATOM 668 C C . ARG A 1 86 ? -8.406 17.031 -0.276 1 95.25 86 ARG A C 1
ATOM 670 O O . ARG A 1 86 ? -8.148 16.891 0.922 1 95.25 86 ARG A O 1
ATOM 677 N N . ALA A 1 87 ? -9.617 17.312 -0.734 1 94.5 87 ALA A N 1
ATOM 678 C CA . ALA A 1 87 ? -10.75 17.469 0.175 1 94.5 87 ALA A CA 1
ATOM 679 C C . ALA A 1 87 ? -11.031 16.172 0.925 1 94.5 87 ALA A C 1
ATOM 681 O O . ALA A 1 87 ? -11.352 16.188 2.113 1 94.5 87 ALA A O 1
ATOM 682 N N . MET A 1 88 ? -10.875 15.094 0.256 1 93.12 88 MET A N 1
ATOM 683 C CA . MET A 1 88 ? -11.086 13.781 0.868 1 93.12 88 MET A CA 1
ATOM 684 C C . MET A 1 88 ? -10.039 13.508 1.944 1 93.12 88 MET A C 1
ATOM 686 O O . MET A 1 88 ? -10.367 12.992 3.014 1 93.12 88 MET A O 1
ATOM 690 N N . LEU A 1 89 ? -8.781 13.797 1.601 1 95.75 89 LEU A N 1
ATOM 691 C CA . LEU A 1 89 ? -7.695 13.609 2.557 1 95.75 89 LEU A CA 1
ATOM 692 C C . LEU A 1 89 ? -7.902 14.477 3.791 1 95.75 89 LEU A C 1
ATOM 694 O O . LEU A 1 89 ? -7.691 14.023 4.918 1 95.75 89 LEU A O 1
ATOM 698 N N . GLU A 1 90 ? -8.336 15.727 3.555 1 95 90 GLU A N 1
ATOM 699 C CA . GLU A 1 90 ? -8.586 16.641 4.664 1 95 90 GLU A CA 1
ATOM 700 C C . GLU A 1 90 ? -9.688 16.109 5.578 1 95 90 GLU A C 1
ATOM 702 O O . GLU A 1 90 ? -9.547 16.141 6.805 1 95 90 GLU A O 1
ATOM 707 N N . GLU A 1 91 ? -10.719 15.688 4.988 1 92.06 91 GLU A N 1
ATOM 708 C CA . GLU A 1 91 ? -11.844 15.156 5.758 1 92.06 91 GLU A CA 1
ATOM 709 C C . GLU A 1 91 ? -11.422 13.938 6.578 1 92.06 91 GLU A C 1
ATOM 711 O O . GLU A 1 91 ? -11.82 13.797 7.734 1 92.06 91 GLU A O 1
ATOM 716 N N . ALA A 1 92 ? -10.57 13.148 6.043 1 91.69 92 ALA A N 1
ATOM 717 C CA . ALA A 1 92 ? -10.211 11.875 6.672 1 91.69 92 ALA A CA 1
ATOM 718 C C . ALA A 1 92 ? -9.086 12.062 7.688 1 91.69 92 ALA A C 1
ATOM 720 O O . ALA A 1 92 ? -9.023 11.352 8.695 1 91.69 92 ALA A O 1
ATOM 721 N N . LEU A 1 93 ? -8.219 13.07 7.469 1 94.81 93 LEU A N 1
ATOM 722 C CA . LEU A 1 93 ? -6.973 13.07 8.227 1 94.81 93 LEU A CA 1
ATOM 723 C C . LEU A 1 93 ? -6.91 14.273 9.164 1 94.81 93 LEU A C 1
ATOM 725 O O . LEU A 1 93 ? -6.059 14.32 10.055 1 94.81 93 LEU A O 1
ATOM 729 N N . ILE A 1 94 ? -7.656 15.344 8.914 1 85.69 94 ILE A N 1
ATOM 730 C CA . ILE A 1 94 ? -7.629 16.516 9.773 1 85.69 94 ILE A CA 1
ATOM 731 C C . ILE A 1 94 ? -8.758 16.438 10.797 1 85.69 94 ILE A C 1
ATOM 733 O O . ILE A 1 94 ? -8.664 17.016 11.883 1 85.69 94 ILE A O 1
ATOM 737 N N . GLN A 1 95 ? -9.734 15.391 10.852 1 63.56 95 GLN A N 1
ATOM 738 C CA . GLN A 1 95 ? -10.828 15.523 11.82 1 63.56 95 GLN A CA 1
ATOM 739 C C . GLN A 1 95 ? -10.289 15.852 13.211 1 63.56 95 GLN A C 1
ATOM 741 O O . GLN A 1 95 ? -9.164 15.492 13.547 1 63.56 95 GLN A O 1
ATOM 746 N N . MET B 1 1 ? 6.074 -2.178 15.469 1 70.88 1 MET B N 1
ATOM 747 C CA . MET B 1 1 ? 5.402 -0.917 15.172 1 70.88 1 MET B CA 1
ATOM 748 C C . MET B 1 1 ? 5.211 -0.088 16.438 1 70.88 1 MET B C 1
ATOM 750 O O . MET B 1 1 ? 4.699 -0.586 17.438 1 70.88 1 MET B O 1
ATOM 754 N N . ASN B 1 2 ? 5.691 1.127 16.5 1 87.69 2 ASN B N 1
ATOM 755 C CA . ASN B 1 2 ? 5.461 2.01 17.641 1 87.69 2 ASN B CA 1
ATOM 756 C C . ASN B 1 2 ? 4.066 2.625 17.609 1 87.69 2 ASN B C 1
ATOM 758 O O . ASN B 1 2 ? 3.301 2.377 16.672 1 87.69 2 ASN B O 1
ATOM 762 N N . GLN B 1 3 ? 3.645 3.277 18.688 1 89.88 3 GLN B N 1
ATOM 763 C CA . GLN B 1 3 ? 2.299 3.822 18.812 1 89.88 3 GLN B CA 1
ATOM 764 C C . GLN B 1 3 ? 1.97 4.766 17.672 1 89.88 3 GLN B C 1
ATOM 766 O O . GLN B 1 3 ? 0.857 4.742 17.141 1 89.88 3 GLN B O 1
ATOM 771 N N . ALA B 1 4 ? 2.93 5.574 17.312 1 89.88 4 ALA B N 1
ATOM 772 C CA . ALA B 1 4 ? 2.705 6.547 16.234 1 89.88 4 ALA B CA 1
ATOM 773 C C . ALA B 1 4 ? 2.436 5.848 14.906 1 89.88 4 ALA B C 1
ATOM 775 O O . ALA B 1 4 ? 1.541 6.25 14.156 1 89.88 4 ALA B O 1
ATOM 776 N N . THR B 1 5 ? 3.197 4.836 14.586 1 93.75 5 THR B N 1
ATOM 777 C CA . THR B 1 5 ? 3.018 4.121 13.328 1 93.75 5 THR B CA 1
ATOM 778 C C . THR B 1 5 ? 1.69 3.369 13.32 1 93.75 5 THR B C 1
ATOM 780 O O . THR B 1 5 ? 1.051 3.244 12.273 1 93.75 5 THR B O 1
ATOM 783 N N . GLU B 1 6 ? 1.326 2.869 14.477 1 96.56 6 GLU B N 1
ATOM 784 C CA . GLU B 1 6 ? 0.035 2.193 14.555 1 96.56 6 GLU B CA 1
ATOM 785 C C . GLU B 1 6 ? -1.112 3.158 14.273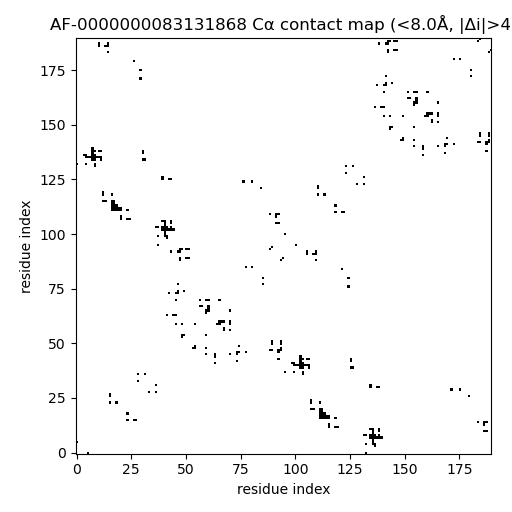 1 96.56 6 GLU B C 1
ATOM 787 O O . GLU B 1 6 ? -2.055 2.82 13.555 1 96.56 6 GLU B O 1
ATOM 792 N N . GLU B 1 7 ? -1.054 4.309 14.875 1 96.25 7 GLU B N 1
ATOM 793 C CA . GLU B 1 7 ? -2.068 5.328 14.633 1 96.25 7 GLU B CA 1
ATOM 794 C C . GLU B 1 7 ? -2.127 5.715 13.156 1 96.25 7 GLU B C 1
ATOM 796 O O . GLU B 1 7 ? -3.211 5.82 12.578 1 96.25 7 GLU B O 1
ATOM 801 N N . GLY B 1 8 ? -0.961 5.914 12.555 1 97.44 8 GLY B N 1
ATOM 802 C CA . GLY B 1 8 ? -0.903 6.27 11.141 1 97.44 8 GLY B CA 1
ATOM 803 C C . GLY B 1 8 ? -1.496 5.207 10.234 1 97.44 8 GLY B C 1
ATOM 804 O O . GLY B 1 8 ? -2.193 5.527 9.273 1 97.44 8 GLY B O 1
ATOM 805 N N . TRP B 1 9 ? -1.239 4.02 10.602 1 98.38 9 TRP B N 1
ATOM 806 C CA . TRP B 1 9 ? -1.741 2.906 9.805 1 98.38 9 TRP B CA 1
ATOM 807 C C . TRP B 1 9 ? -3.266 2.867 9.82 1 98.38 9 TRP B C 1
ATOM 809 O O . TRP B 1 9 ? -3.904 2.75 8.773 1 98.38 9 TRP B O 1
ATOM 819 N N . TRP B 1 10 ? -3.822 2.996 10.992 1 97.75 10 TRP B N 1
ATOM 820 C CA . TRP B 1 10 ? -5.273 2.863 11.086 1 97.75 10 TRP B CA 1
ATOM 821 C C . TRP B 1 10 ? -5.969 4.078 10.484 1 97.75 10 TRP B C 1
ATOM 823 O O . TRP B 1 10 ? -7.059 3.961 9.914 1 97.75 10 TRP B O 1
ATOM 833 N N . ARG B 1 11 ? -5.305 5.203 10.555 1 96.75 11 ARG B N 1
ATOM 834 C CA . ARG B 1 11 ? -5.84 6.367 9.852 1 96.75 11 ARG B CA 1
ATOM 835 C C . ARG B 1 11 ? -5.836 6.145 8.344 1 96.75 11 ARG B C 1
ATOM 837 O O . ARG B 1 11 ? -6.785 6.527 7.656 1 96.75 11 ARG B O 1
ATOM 844 N N . PHE B 1 12 ? -4.809 5.555 7.887 1 98.31 12 PHE B N 1
ATOM 845 C CA . PHE B 1 12 ? -4.699 5.211 6.477 1 98.31 12 PHE B CA 1
ATOM 846 C C . PHE B 1 12 ? -5.781 4.211 6.078 1 98.31 12 PHE B C 1
ATOM 848 O O . PHE B 1 12 ? -6.438 4.379 5.047 1 98.31 12 PHE B O 1
ATOM 855 N N . ILE B 1 13 ? -5.949 3.217 6.918 1 98.5 13 ILE B N 1
ATOM 856 C CA . ILE B 1 13 ? -6.957 2.195 6.664 1 98.5 13 ILE B CA 1
ATOM 857 C C . ILE B 1 13 ? -8.344 2.832 6.656 1 98.5 13 ILE B C 1
ATOM 859 O O . ILE B 1 13 ? -9.172 2.525 5.797 1 98.5 13 ILE B O 1
ATOM 863 N N . ASP B 1 14 ? -8.648 3.742 7.57 1 97.19 14 ASP B N 1
ATOM 864 C CA . ASP B 1 14 ? -9.93 4.434 7.625 1 97.19 14 ASP B CA 1
ATOM 865 C C . ASP B 1 14 ? -10.188 5.223 6.344 1 97.19 14 ASP B C 1
ATOM 867 O O . ASP B 1 14 ? -11.32 5.309 5.879 1 97.19 14 ASP B O 1
ATOM 871 N N . LEU B 1 15 ? -9.188 5.742 5.852 1 96.94 15 LEU B N 1
ATOM 872 C CA . LEU B 1 15 ? -9.258 6.539 4.629 1 96.94 15 LEU B CA 1
ATOM 873 C C . LEU B 1 15 ? -9.602 5.668 3.428 1 96.94 15 LEU B C 1
ATOM 875 O O . LEU B 1 15 ? -10.336 6.09 2.537 1 96.94 15 LEU B O 1
ATOM 879 N N . CYS B 1 16 ? -9.117 4.492 3.396 1 97.75 16 CYS B N 1
ATOM 880 C CA . CYS B 1 16 ? -9.195 3.627 2.225 1 97.75 16 CYS B CA 1
ATOM 881 C C . CYS B 1 16 ? -10.422 2.729 2.289 1 97.75 16 CYS B C 1
ATOM 883 O O . CYS B 1 16 ? -10.953 2.316 1.255 1 97.75 16 CYS B O 1
ATOM 885 N N . ALA B 1 17 ? -10.844 2.367 3.533 1 97.62 17 ALA B N 1
ATOM 886 C CA . ALA B 1 17 ? -11.875 1.352 3.725 1 97.62 17 ALA B CA 1
ATOM 887 C C . ALA B 1 17 ? -13.172 1.749 3.025 1 97.62 17 ALA B C 1
ATOM 889 O O . ALA B 1 17 ? -13.625 2.889 3.146 1 97.62 17 ALA B O 1
ATOM 890 N N . GLY B 1 18 ? -13.719 0.792 2.252 1 97 18 GLY B N 1
ATOM 891 C CA . GLY B 1 18 ? -15.016 0.991 1.627 1 97 18 GLY B CA 1
ATOM 892 C C . GLY B 1 18 ? -14.938 1.714 0.296 1 97 18 GLY B C 1
ATOM 893 O O . GLY B 1 18 ? -15.938 1.854 -0.404 1 97 18 GLY B O 1
ATOM 894 N N . LEU B 1 19 ? -13.766 2.195 -0.078 1 97.19 19 LEU B N 1
ATOM 895 C CA . LEU B 1 19 ? -13.633 2.91 -1.342 1 97.19 19 LEU B CA 1
ATOM 896 C C . LEU B 1 19 ? -13.789 1.96 -2.523 1 97.19 19 LEU B C 1
ATOM 898 O O . LEU B 1 19 ? -13.367 0.806 -2.459 1 97.19 19 LEU B O 1
ATOM 902 N N . GLU B 1 20 ? -14.281 2.514 -3.529 1 96.94 20 GLU B N 1
ATOM 903 C CA . GLU B 1 20 ? -14.391 1.749 -4.77 1 96.94 20 GLU B CA 1
ATOM 904 C C . GLU B 1 20 ? -13.102 1.818 -5.578 1 96.94 20 GLU B C 1
ATOM 906 O O . GLU B 1 20 ? -12.203 2.598 -5.258 1 96.94 20 GLU B O 1
ATOM 911 N N . LYS B 1 21 ? -13.062 1.089 -6.715 1 97.38 21 LYS B N 1
ATOM 912 C CA . LYS B 1 21 ? -11.836 0.763 -7.434 1 97.38 21 LYS B CA 1
ATOM 913 C C . LYS B 1 21 ? -11.07 2.027 -7.816 1 97.38 21 LYS B C 1
ATOM 915 O O . LYS B 1 21 ? -9.945 2.238 -7.363 1 97.38 21 LYS B O 1
ATOM 920 N N . ASP B 1 22 ? -11.641 2.975 -8.57 1 97.19 22 ASP B N 1
ATOM 921 C CA . ASP B 1 22 ? -10.938 4.141 -9.102 1 97.19 22 ASP B CA 1
ATOM 922 C C . ASP B 1 22 ? -10.453 5.051 -7.977 1 97.19 22 ASP B C 1
ATOM 924 O O . ASP B 1 22 ? -9.32 5.523 -7.992 1 97.19 22 ASP B O 1
ATOM 928 N N . GLN B 1 23 ? -11.336 5.223 -6.977 1 96.06 23 GLN B N 1
ATOM 929 C CA . GLN B 1 23 ? -10.977 6.082 -5.855 1 96.06 23 GLN B CA 1
ATOM 930 C C . GLN B 1 23 ? -9.883 5.449 -5 1 96.06 23 GLN B C 1
ATOM 932 O O . GLN B 1 23 ? -8.961 6.137 -4.547 1 96.06 23 GLN B O 1
ATOM 937 N N . LEU B 1 24 ? -9.992 4.16 -4.805 1 97.94 24 LEU B N 1
ATOM 938 C CA . LEU B 1 24 ? -8.977 3.461 -4.027 1 97.94 24 LEU B CA 1
ATOM 939 C C . LEU B 1 24 ? -7.617 3.547 -4.711 1 97.94 24 LEU B C 1
ATOM 941 O O . LEU B 1 24 ? -6.605 3.807 -4.055 1 97.94 24 LEU B O 1
ATOM 945 N N . SER B 1 25 ? -7.59 3.33 -6.016 1 98.19 25 SER B N 1
ATOM 946 C CA . SER B 1 25 ? -6.348 3.428 -6.773 1 98.19 25 SER B CA 1
ATOM 947 C C . SER B 1 25 ? -5.719 4.809 -6.629 1 98.19 25 SER B C 1
ATOM 949 O O . SER B 1 25 ? -4.508 4.926 -6.41 1 98.19 25 SER B O 1
ATOM 951 N N . GLN B 1 26 ? -6.539 5.852 -6.695 1 96.38 26 GLN B N 1
ATOM 952 C CA . GLN B 1 26 ? -6.035 7.219 -6.602 1 96.38 26 GLN B CA 1
ATOM 953 C C . GLN B 1 26 ? -5.445 7.496 -5.223 1 96.38 26 GLN B C 1
ATOM 955 O O . GLN B 1 26 ? -4.379 8.102 -5.109 1 96.38 26 GLN B O 1
ATOM 960 N N . VAL B 1 27 ? -6.125 7.023 -4.176 1 97.19 27 VAL B N 1
ATOM 961 C CA . VAL B 1 27 ? -5.672 7.27 -2.812 1 97.19 27 VAL B CA 1
ATOM 962 C C . VAL B 1 27 ? -4.375 6.504 -2.551 1 97.19 27 VAL B C 1
ATOM 964 O O . VAL B 1 27 ? -3.412 7.062 -2.025 1 97.19 27 VAL B O 1
ATOM 967 N N . LEU B 1 28 ? -4.316 5.215 -2.959 1 98.19 28 LEU B N 1
ATOM 968 C CA . LEU B 1 28 ? -3.123 4.414 -2.719 1 98.19 28 LEU B CA 1
ATOM 969 C C . LEU B 1 28 ? -1.914 5.012 -3.432 1 98.19 28 LEU B C 1
ATOM 971 O O . LEU B 1 28 ? -0.804 5 -2.895 1 98.19 28 LEU B O 1
ATOM 975 N N . LYS B 1 29 ? -2.105 5.57 -4.547 1 96.69 29 LYS B N 1
ATOM 976 C CA . LYS B 1 29 ? -0.999 6.109 -5.332 1 96.69 29 LYS B CA 1
ATOM 977 C C . LYS B 1 29 ? -0.49 7.422 -4.738 1 96.69 29 LYS B C 1
ATOM 979 O O . LYS B 1 29 ? 0.598 7.887 -5.082 1 96.69 29 LYS B O 1
ATOM 984 N N . ILE B 1 30 ? -1.245 8.062 -3.83 1 95.62 30 ILE B N 1
ATOM 985 C CA . ILE B 1 30 ? -0.767 9.227 -3.086 1 95.62 30 ILE B CA 1
ATOM 986 C C . ILE B 1 30 ? 0.212 8.773 -2.004 1 95.62 30 ILE B C 1
ATOM 988 O O . ILE B 1 30 ? 1.188 9.477 -1.713 1 95.62 30 ILE B O 1
ATOM 992 N N . PHE B 1 31 ? -0.018 7.594 -1.449 1 97.56 31 PHE B N 1
ATOM 993 C CA . PHE B 1 31 ? 0.729 7.195 -0.263 1 97.56 31 PHE B CA 1
ATOM 994 C C . PHE B 1 31 ? 1.835 6.211 -0.626 1 97.56 31 PHE B C 1
ATOM 996 O O . PHE B 1 31 ? 2.732 5.953 0.178 1 97.56 31 PHE B O 1
ATOM 1003 N N . LEU B 1 32 ? 1.747 5.672 -1.83 1 97.44 32 LEU B N 1
ATOM 1004 C CA . LEU B 1 32 ? 2.799 4.793 -2.332 1 97.44 32 LEU B CA 1
ATOM 1005 C C . LEU B 1 32 ? 3.645 5.5 -3.385 1 97.44 32 LEU B C 1
ATOM 1007 O O . LEU B 1 32 ? 3.113 6.227 -4.227 1 97.44 32 LEU B O 1
ATOM 1011 N N . THR B 1 33 ? 4.926 5.305 -3.346 1 95.19 33 THR B N 1
ATOM 1012 C CA . THR B 1 33 ? 5.773 5.793 -4.43 1 95.19 33 THR B CA 1
ATOM 1013 C C . THR B 1 33 ? 5.551 4.973 -5.699 1 95.19 33 THR B C 1
ATOM 1015 O O . THR B 1 33 ? 4.949 3.898 -5.652 1 95.19 33 THR B O 1
ATOM 1018 N N . ALA B 1 34 ? 6.066 5.496 -6.77 1 95.38 34 ALA B N 1
ATOM 1019 C CA . ALA B 1 34 ? 5.953 4.77 -8.031 1 95.38 34 ALA B CA 1
ATOM 1020 C C . ALA B 1 34 ? 6.613 3.395 -7.934 1 95.38 34 ALA B C 1
ATOM 1022 O O . ALA B 1 34 ? 6.082 2.408 -8.453 1 95.38 34 ALA B O 1
ATOM 1023 N N . ALA B 1 35 ? 7.734 3.342 -7.227 1 96.38 35 ALA B N 1
ATOM 1024 C CA . ALA B 1 35 ? 8.43 2.07 -7.047 1 96.38 35 ALA B CA 1
ATOM 1025 C C . ALA B 1 35 ? 7.602 1.101 -6.211 1 96.38 35 ALA B C 1
ATOM 1027 O O . ALA B 1 35 ? 7.543 -0.094 -6.512 1 96.38 35 ALA B O 1
ATOM 1028 N N . GLU B 1 36 ? 6.93 1.611 -5.188 1 97.56 36 GLU B N 1
ATOM 1029 C CA . GLU B 1 36 ? 6.102 0.778 -4.324 1 97.56 36 GLU B CA 1
ATOM 1030 C C . GLU B 1 36 ? 4.871 0.262 -5.066 1 97.56 36 GLU B C 1
ATOM 1032 O O . GLU B 1 36 ? 4.434 -0.87 -4.848 1 97.56 36 GLU B O 1
ATOM 1037 N N . VAL B 1 37 ? 4.309 1.077 -5.938 1 98.06 37 VAL B N 1
ATOM 1038 C CA . VAL B 1 37 ? 3.195 0.65 -6.777 1 98.06 37 VAL B CA 1
ATOM 1039 C C . VAL B 1 37 ? 3.641 -0.494 -7.688 1 98.06 37 VAL B C 1
ATOM 1041 O O . VAL B 1 37 ? 2.961 -1.518 -7.785 1 98.06 37 VAL B O 1
ATOM 1044 N N . ASP B 1 38 ? 4.789 -0.303 -8.25 1 97.5 38 ASP B N 1
ATOM 1045 C CA . ASP B 1 38 ? 5.336 -1.351 -9.109 1 97.5 38 ASP B CA 1
ATOM 1046 C C . ASP B 1 38 ? 5.562 -2.641 -8.32 1 97.5 38 ASP B C 1
ATOM 1048 O O . ASP B 1 38 ? 5.254 -3.73 -8.805 1 97.5 38 ASP B O 1
ATOM 1052 N N . ASP B 1 39 ? 6.078 -2.471 -7.141 1 97.19 39 ASP B N 1
ATOM 1053 C CA . ASP B 1 39 ? 6.371 -3.633 -6.309 1 97.19 39 ASP B CA 1
ATOM 1054 C C . ASP B 1 39 ? 5.094 -4.375 -5.93 1 97.19 39 ASP B C 1
ATOM 1056 O O . ASP B 1 39 ? 5.027 -5.602 -6.023 1 97.19 39 ASP B O 1
ATOM 1060 N N . VAL B 1 40 ? 4.105 -3.658 -5.496 1 98.19 40 VAL B N 1
ATOM 1061 C CA . VAL B 1 40 ? 2.834 -4.266 -5.117 1 98.19 40 VAL B CA 1
ATOM 1062 C C . VAL B 1 40 ? 2.205 -4.941 -6.332 1 98.19 40 VAL B C 1
ATOM 1064 O O . VAL B 1 40 ? 1.643 -6.035 -6.223 1 98.19 40 VAL B O 1
ATOM 1067 N N . SER B 1 41 ? 2.291 -4.277 -7.465 1 98.25 41 SER B N 1
ATOM 1068 C CA . SER B 1 41 ? 1.769 -4.848 -8.703 1 98.25 41 SER B CA 1
ATOM 1069 C C . SER B 1 41 ? 2.426 -6.188 -9.016 1 98.25 41 SER B C 1
ATOM 1071 O O . SER B 1 41 ? 1.737 -7.172 -9.297 1 98.25 41 SER B O 1
ATOM 1073 N N . MET B 1 42 ? 3.711 -6.184 -8.898 1 97.56 42 MET B N 1
ATOM 1074 C CA . MET B 1 42 ? 4.453 -7.402 -9.203 1 97.56 42 MET B CA 1
ATOM 1075 C C . MET B 1 42 ? 4.184 -8.484 -8.164 1 97.56 42 MET B C 1
ATOM 1077 O O . MET B 1 42 ? 4.062 -9.664 -8.5 1 97.56 42 MET B O 1
ATOM 1081 N N . ARG B 1 43 ? 4.055 -8.086 -6.906 1 97.88 43 ARG B N 1
ATOM 1082 C CA . ARG B 1 43 ? 3.736 -9.039 -5.848 1 97.88 43 ARG B CA 1
ATOM 1083 C C . ARG B 1 43 ? 2.354 -9.648 -6.062 1 97.88 43 ARG B C 1
ATOM 1085 O O . ARG B 1 43 ? 2.133 -10.82 -5.754 1 97.88 43 ARG B O 1
ATOM 1092 N N . THR B 1 44 ? 1.468 -8.859 -6.574 1 98 44 THR B N 1
ATOM 1093 C CA . THR B 1 44 ? 0.125 -9.352 -6.855 1 98 44 THR B CA 1
ATOM 1094 C C . THR B 1 44 ? 0.165 -10.453 -7.918 1 98 44 THR B C 1
ATOM 1096 O O . THR B 1 44 ? -0.461 -11.5 -7.754 1 98 44 THR B O 1
ATOM 1099 N N . LEU B 1 45 ? 0.938 -10.219 -8.984 1 97.5 45 LEU B N 1
ATOM 1100 C CA . LEU B 1 45 ? 1.074 -11.219 -10.031 1 97.5 45 LEU B CA 1
ATOM 1101 C C . LEU B 1 45 ? 1.775 -12.469 -9.508 1 97.5 45 LEU B C 1
ATOM 1103 O O . LEU B 1 45 ? 1.361 -13.594 -9.805 1 97.5 45 LEU B O 1
ATOM 1107 N N . LEU B 1 46 ? 2.768 -12.273 -8.734 1 98.06 46 LEU B N 1
ATOM 1108 C CA . LEU B 1 46 ? 3.527 -13.391 -8.18 1 98.06 46 LEU B CA 1
ATOM 1109 C C . LEU B 1 46 ? 2.645 -14.25 -7.281 1 98.06 46 LEU B C 1
ATOM 1111 O O . LEU B 1 46 ? 2.656 -15.484 -7.387 1 98.06 46 LEU B O 1
ATOM 1115 N N . VAL B 1 47 ? 1.942 -13.641 -6.398 1 97.88 47 VAL B N 1
ATOM 1116 C CA . VAL B 1 47 ? 1.062 -14.359 -5.484 1 97.88 47 VAL B CA 1
ATOM 1117 C C . VAL B 1 47 ? 0.044 -15.172 -6.281 1 97.88 47 VAL B C 1
ATOM 1119 O O . VAL B 1 47 ? -0.247 -16.328 -5.941 1 97.88 47 VAL B O 1
ATOM 1122 N N . GLY B 1 48 ? -0.507 -14.539 -7.355 1 97.31 48 GLY B N 1
ATOM 1123 C CA . GLY B 1 48 ? -1.429 -15.266 -8.219 1 97.31 48 GLY B CA 1
ATOM 1124 C C . GLY B 1 48 ? -0.822 -16.516 -8.82 1 97.31 48 GLY B C 1
ATOM 1125 O O . GLY B 1 48 ? -1.451 -17.578 -8.828 1 97.31 48 GLY B O 1
ATOM 1126 N N . GLU B 1 49 ? 0.392 -16.391 -9.344 1 97.5 49 GLU B N 1
ATOM 1127 C CA . GLU B 1 49 ? 1.08 -17.531 -9.945 1 97.5 49 GLU B CA 1
ATOM 1128 C C . GLU B 1 49 ? 1.316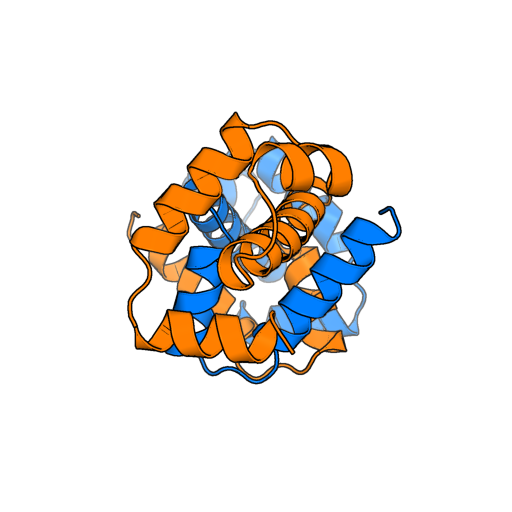 -18.641 -8.922 1 97.5 49 GLU B C 1
ATOM 1130 O O . GLU B 1 49 ? 1.133 -19.812 -9.227 1 97.5 49 GLU B O 1
ATOM 1135 N N . LEU B 1 50 ? 1.737 -18.25 -7.734 1 97.44 50 LEU B N 1
ATOM 1136 C CA . LEU B 1 50 ? 2.045 -19.219 -6.688 1 97.44 50 LEU B CA 1
ATOM 1137 C C . LEU B 1 50 ? 0.785 -19.953 -6.246 1 97.44 50 LEU B C 1
ATOM 1139 O O . LEU B 1 50 ? 0.816 -21.172 -6.023 1 97.44 50 LEU B O 1
ATOM 1143 N N . LEU B 1 51 ? -0.281 -19.234 -6.152 1 96.69 51 LEU B N 1
ATOM 1144 C CA . LEU B 1 51 ? -1.536 -19.844 -5.719 1 96.69 51 LEU B CA 1
ATOM 1145 C C . LEU B 1 51 ? -2.076 -20.797 -6.781 1 96.69 51 LEU B C 1
ATOM 1147 O O . LEU B 1 51 ? -2.676 -21.812 -6.453 1 96.69 51 LEU B O 1
ATOM 1151 N N . ALA B 1 52 ? -1.951 -20.391 -8.078 1 95.81 52 ALA B N 1
ATOM 1152 C CA . ALA B 1 52 ? -2.4 -21.25 -9.164 1 95.81 52 ALA B CA 1
ATOM 1153 C C . ALA B 1 52 ? -1.67 -22.594 -9.148 1 95.81 52 ALA B C 1
ATOM 1155 O O . ALA B 1 52 ? -2.258 -23.625 -9.453 1 95.81 52 ALA B O 1
ATOM 1156 N N . GLY B 1 53 ? -0.344 -22.562 -8.844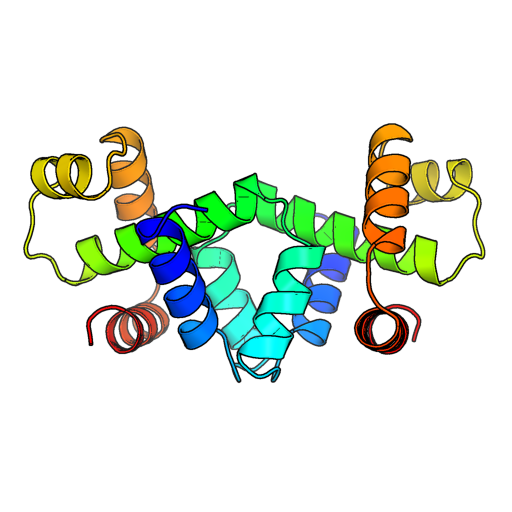 1 95.56 53 GLY B N 1
ATOM 1157 C CA . GLY B 1 53 ? 0.421 -23.781 -8.617 1 95.56 53 GLY B CA 1
ATOM 1158 C C . GLY B 1 53 ? 0.691 -24.562 -9.891 1 95.56 53 GLY B C 1
ATOM 1159 O O . GLY B 1 53 ? 0.926 -25.766 -9.844 1 95.56 53 GLY B O 1
ATOM 1160 N N . LYS B 1 54 ? 0.675 -23.938 -11.047 1 96.56 54 LYS B N 1
ATOM 1161 C CA . LYS B 1 54 ? 0.81 -24.625 -12.32 1 96.56 54 LYS B CA 1
ATOM 1162 C C . LYS B 1 54 ? 2.23 -24.516 -12.859 1 96.56 54 LYS B C 1
ATOM 1164 O O . LYS B 1 54 ? 2.633 -25.281 -13.734 1 96.56 54 LYS B O 1
ATOM 1169 N N . LYS B 1 55 ? 2.973 -23.562 -12.445 1 97.38 55 LYS B N 1
ATOM 1170 C CA . LYS B 1 55 ? 4.293 -23.266 -13 1 97.38 55 LYS B CA 1
ATOM 1171 C C . LYS B 1 55 ? 5.387 -23.5 -11.961 1 97.38 55 LYS B C 1
ATOM 1173 O O . LYS B 1 55 ? 5.164 -23.312 -10.758 1 97.38 55 LYS B O 1
ATOM 1178 N N . THR B 1 56 ? 6.562 -23.859 -12.406 1 97.19 56 THR B N 1
ATOM 1179 C CA . THR B 1 56 ? 7.734 -23.953 -11.547 1 97.19 56 THR B CA 1
ATOM 1180 C C . THR B 1 56 ? 8.266 -22.562 -11.211 1 97.19 56 THR B C 1
ATOM 1182 O O . THR B 1 56 ? 7.898 -21.578 -11.859 1 97.19 56 THR B O 1
ATOM 1185 N N . GLN B 1 57 ? 9.164 -22.484 -10.18 1 97.25 57 GLN B N 1
ATOM 1186 C CA . GLN B 1 57 ? 9.781 -21.219 -9.828 1 97.25 57 GLN B CA 1
ATOM 1187 C C . GLN B 1 57 ? 10.539 -20.625 -11.008 1 97.25 57 GLN B C 1
ATOM 1189 O O . GLN B 1 57 ? 10.516 -19.406 -11.234 1 97.25 57 GLN B O 1
ATOM 1194 N N . ARG B 1 58 ? 11.125 -21.531 -11.812 1 97.62 58 ARG B N 1
ATOM 1195 C CA . ARG B 1 58 ? 11.891 -21.062 -12.961 1 97.62 58 ARG B CA 1
ATOM 1196 C C . ARG B 1 58 ? 10.984 -20.469 -14.023 1 97.62 58 ARG B C 1
ATOM 1198 O O . ARG B 1 58 ? 11.312 -19.438 -14.633 1 97.62 58 ARG B O 1
ATOM 1205 N N . GLN B 1 59 ? 9.875 -21.078 -14.266 1 98.31 59 GLN B N 1
ATOM 1206 C CA . GLN B 1 59 ? 8.906 -20.578 -15.234 1 98.31 59 GLN B CA 1
ATOM 1207 C C . GLN B 1 59 ? 8.32 -19.234 -14.797 1 98.31 59 GLN B C 1
ATOM 1209 O O . GLN B 1 59 ? 8.172 -18.328 -15.609 1 98.31 59 GLN B O 1
ATOM 1214 N N . ILE B 1 60 ? 7.977 -19.109 -13.492 1 98 60 ILE B N 1
ATOM 1215 C CA . ILE B 1 60 ? 7.445 -17.859 -12.945 1 98 60 ILE B CA 1
ATOM 1216 C C . ILE B 1 60 ? 8.484 -16.75 -13.102 1 98 60 ILE B C 1
ATOM 1218 O O . ILE B 1 60 ? 8.148 -15.633 -13.5 1 98 60 ILE B O 1
ATOM 1222 N N . ALA B 1 61 ? 9.805 -17.094 -12.797 1 97.94 61 ALA B N 1
ATOM 1223 C CA . ALA B 1 61 ? 10.891 -16.125 -12.922 1 97.94 61 ALA B CA 1
ATOM 1224 C C . ALA B 1 61 ? 11.008 -15.609 -14.352 1 97.94 61 ALA B C 1
ATOM 1226 O O . ALA B 1 61 ? 11.18 -14.414 -14.586 1 97.94 61 ALA B O 1
ATOM 1227 N N . ALA B 1 62 ? 10.844 -16.5 -15.305 1 97.5 62 ALA B N 1
ATOM 1228 C CA . ALA B 1 62 ? 10.93 -16.156 -16.719 1 97.5 62 ALA B CA 1
ATOM 1229 C C . ALA B 1 62 ? 9.734 -15.305 -17.141 1 97.5 62 ALA B C 1
ATOM 1231 O O . ALA B 1 62 ? 9.891 -14.289 -17.828 1 97.5 62 ALA B O 1
ATOM 1232 N N . ASP B 1 63 ? 8.539 -15.664 -16.75 1 96.25 63 ASP B N 1
ATOM 1233 C CA . ASP B 1 63 ? 7.305 -15 -17.156 1 96.25 63 ASP B CA 1
ATOM 1234 C C . ASP B 1 63 ? 7.234 -13.578 -16.609 1 96.25 63 ASP B C 1
ATOM 1236 O O . ASP B 1 63 ? 6.793 -12.664 -17.297 1 96.25 63 ASP B O 1
ATOM 1240 N N . LEU B 1 64 ? 7.645 -13.398 -15.297 1 96.69 64 LEU B N 1
ATOM 1241 C CA . LEU B 1 64 ? 7.473 -12.117 -14.617 1 96.69 64 LEU B CA 1
ATOM 1242 C C . LEU B 1 64 ? 8.766 -11.312 -14.641 1 96.69 64 LEU B C 1
ATOM 1244 O O . LEU B 1 64 ? 8.789 -10.148 -14.227 1 96.69 64 LEU B O 1
ATOM 1248 N N . ALA B 1 65 ? 9.844 -11.945 -15.125 1 96.69 65 ALA B N 1
ATOM 1249 C CA . ALA B 1 65 ? 11.156 -11.305 -15.203 1 96.69 65 ALA B CA 1
ATOM 1250 C C . ALA B 1 65 ? 11.609 -10.82 -13.828 1 96.69 65 ALA B C 1
ATOM 1252 O O . ALA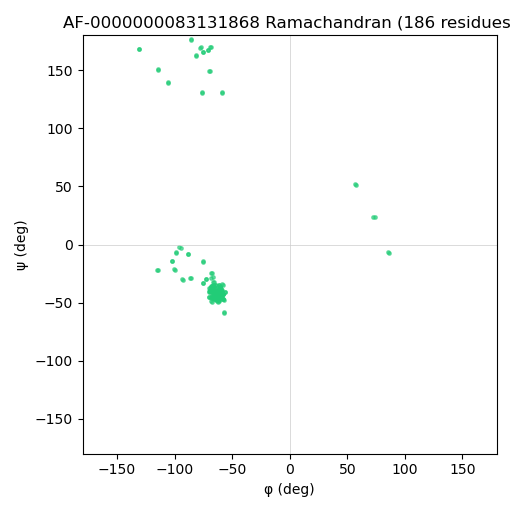 B 1 65 ? 11.969 -9.656 -13.664 1 96.69 65 ALA B O 1
ATOM 1253 N N . ILE B 1 66 ? 11.555 -11.773 -12.805 1 96.62 66 ILE B N 1
ATOM 1254 C CA . ILE B 1 66 ? 12.023 -11.484 -11.453 1 96.62 66 ILE B CA 1
ATOM 1255 C C . ILE B 1 66 ? 12.961 -12.602 -10.977 1 96.62 66 ILE B C 1
ATOM 1257 O O . ILE B 1 66 ? 13.062 -13.641 -11.625 1 96.62 66 ILE B O 1
ATOM 1261 N N . SER B 1 67 ? 13.633 -12.367 -9.891 1 97.12 67 SER B N 1
ATOM 1262 C CA . SER B 1 67 ? 14.609 -13.32 -9.383 1 97.12 67 SER B CA 1
ATOM 1263 C C . SER B 1 67 ? 13.938 -14.438 -8.602 1 97.12 67 SER B C 1
ATOM 1265 O O . SER B 1 67 ? 12.82 -14.273 -8.109 1 97.12 67 SER B O 1
ATOM 1267 N N . ILE B 1 68 ? 14.703 -15.516 -8.438 1 97.88 68 ILE B N 1
ATOM 1268 C CA . ILE B 1 68 ? 14.258 -16.641 -7.625 1 97.88 68 ILE B CA 1
ATOM 1269 C C . ILE B 1 68 ? 14.141 -16.203 -6.164 1 97.88 68 ILE B C 1
ATOM 1271 O O . ILE B 1 68 ? 13.25 -16.656 -5.441 1 97.88 68 ILE B O 1
ATOM 1275 N N . THR B 1 69 ? 15.016 -15.273 -5.777 1 96.94 69 THR B N 1
ATOM 1276 C CA . THR B 1 69 ? 14.984 -14.766 -4.41 1 96.94 69 THR B CA 1
ATOM 1277 C C . THR B 1 69 ? 13.641 -14.102 -4.109 1 96.94 69 THR B C 1
ATOM 1279 O O . THR B 1 69 ? 13.07 -14.305 -3.037 1 96.94 69 THR B O 1
ATOM 1282 N N . LYS B 1 70 ? 13.102 -13.375 -5.062 1 96.69 70 LYS B N 1
ATOM 1283 C CA . LYS B 1 70 ? 11.797 -12.734 -4.902 1 96.69 70 LYS B CA 1
ATOM 1284 C C . LYS B 1 70 ? 10.688 -13.773 -4.797 1 96.69 70 LYS B C 1
ATOM 1286 O O . LYS B 1 70 ? 9.758 -13.617 -4.008 1 96.69 70 LYS B O 1
ATOM 1291 N N . ILE B 1 71 ? 10.766 -14.82 -5.551 1 97.94 71 ILE B N 1
ATOM 1292 C CA . ILE B 1 71 ? 9.766 -15.883 -5.566 1 97.94 71 ILE B CA 1
ATOM 1293 C C . ILE B 1 71 ? 9.781 -16.625 -4.234 1 97.94 71 ILE B C 1
ATOM 1295 O O . ILE B 1 71 ? 8.727 -16.891 -3.646 1 97.94 71 ILE B O 1
ATOM 1299 N N . THR B 1 72 ? 10.992 -16.922 -3.775 1 97.38 72 THR B N 1
ATOM 1300 C CA . THR B 1 72 ? 11.133 -17.625 -2.506 1 97.38 72 THR B CA 1
ATOM 1301 C C . THR B 1 72 ? 10.562 -16.797 -1.361 1 97.38 72 THR B C 1
ATOM 1303 O O . THR B 1 72 ? 9.875 -1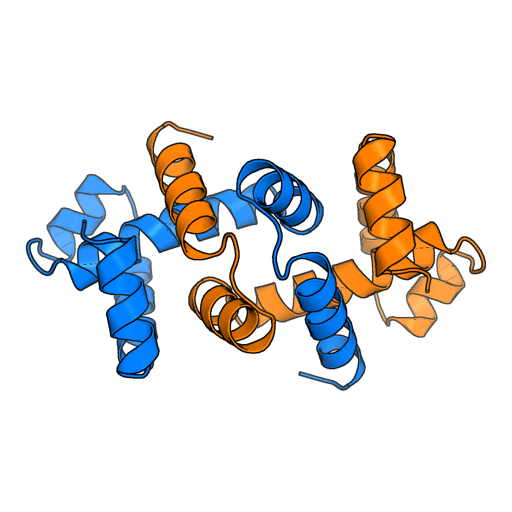7.312 -0.487 1 97.38 72 THR B O 1
ATOM 1306 N N . ARG B 1 73 ? 10.852 -15.523 -1.409 1 94.75 73 ARG B N 1
ATOM 1307 C CA . ARG B 1 73 ? 10.281 -14.625 -0.41 1 94.75 73 ARG B CA 1
ATOM 1308 C C . ARG B 1 73 ? 8.758 -14.617 -0.479 1 94.75 73 ARG B C 1
ATOM 1310 O O . ARG B 1 73 ? 8.086 -14.703 0.55 1 94.75 73 ARG B O 1
ATOM 1317 N N . GLY B 1 74 ? 8.203 -14.469 -1.696 1 96.38 74 GLY B N 1
ATOM 1318 C CA . GLY B 1 74 ? 6.762 -14.523 -1.878 1 96.38 74 GLY B CA 1
ATOM 1319 C C . GLY B 1 74 ? 6.148 -15.828 -1.411 1 96.38 74 GLY B C 1
ATOM 1320 O O . GLY B 1 74 ? 5.109 -15.828 -0.749 1 96.38 74 GLY B O 1
ATOM 1321 N N . SER B 1 75 ? 6.855 -16.906 -1.719 1 96.44 75 SER B N 1
ATOM 1322 C CA . SER B 1 75 ? 6.383 -18.219 -1.316 1 96.44 75 SER B CA 1
ATOM 1323 C C . SER B 1 75 ? 6.367 -18.359 0.202 1 96.44 75 SER B C 1
ATOM 1325 O O . SER B 1 75 ? 5.402 -18.875 0.772 1 96.44 75 SER B O 1
ATOM 1327 N N . ASN B 1 76 ? 7.379 -17.891 0.857 1 96 76 ASN B N 1
ATOM 1328 C CA . ASN B 1 76 ? 7.473 -17.984 2.311 1 96 76 ASN B CA 1
ATOM 1329 C C . ASN B 1 76 ? 6.406 -17.125 2.99 1 96 76 ASN B C 1
ATOM 1331 O O . ASN B 1 76 ? 5.84 -17.531 4.008 1 96 76 ASN B O 1
ATOM 1335 N N . GLU B 1 77 ? 6.191 -15.969 2.443 1 93.94 77 GLU B N 1
ATOM 1336 C CA . GLU B 1 77 ? 5.156 -15.109 3.002 1 93.94 77 GLU B CA 1
ATOM 1337 C C . GLU B 1 77 ? 3.777 -15.75 2.877 1 93.94 77 GLU B C 1
ATOM 1339 O O . GLU B 1 77 ? 2.957 -15.656 3.793 1 93.94 77 GLU B O 1
ATOM 1344 N N . LEU B 1 78 ? 3.484 -16.422 1.784 1 94.81 78 LEU B N 1
ATOM 1345 C CA . LEU B 1 78 ? 2.182 -17.016 1.523 1 94.81 78 LEU B CA 1
ATOM 1346 C C . LEU B 1 78 ? 1.919 -18.172 2.48 1 94.81 78 LEU B C 1
ATOM 1348 O O . LEU B 1 78 ? 0.768 -18.453 2.822 1 94.81 78 LEU B O 1
ATOM 1352 N N . LYS B 1 79 ? 2.975 -18.781 2.898 1 94.75 79 LYS B N 1
ATOM 1353 C CA . LYS B 1 79 ? 2.826 -19.891 3.824 1 94.75 79 LYS B CA 1
ATOM 1354 C C . LYS B 1 79 ? 2.301 -19.422 5.176 1 94.75 79 LYS B C 1
ATOM 1356 O O . LYS B 1 79 ? 1.712 -20.203 5.93 1 94.75 79 LYS B O 1
ATOM 1361 N N . ARG B 1 80 ? 2.525 -18.219 5.465 1 93.31 80 ARG B N 1
ATOM 1362 C CA . ARG B 1 80 ? 2.156 -17.672 6.77 1 93.31 80 ARG B CA 1
ATOM 1363 C C . ARG B 1 80 ? 0.728 -17.141 6.758 1 93.31 80 ARG B C 1
ATOM 1365 O O . ARG B 1 80 ? 0.187 -16.781 7.801 1 93.31 80 ARG B O 1
ATOM 1372 N N . VAL B 1 81 ? 0.106 -17.078 5.598 1 94.5 81 VAL B N 1
ATOM 1373 C CA . VAL B 1 81 ? -1.242 -16.531 5.453 1 94.5 81 VAL B CA 1
ATOM 1374 C C . VAL B 1 81 ? -2.264 -17.547 5.949 1 94.5 81 VAL B C 1
ATOM 1376 O O . VAL B 1 81 ? -2.178 -18.734 5.621 1 94.5 81 VAL B O 1
ATOM 1379 N N . ASP B 1 82 ? -3.17 -17.109 6.77 1 94.62 82 ASP B N 1
ATOM 1380 C CA . ASP B 1 82 ? -4.168 -18.031 7.301 1 94.62 82 ASP B CA 1
ATOM 1381 C C . ASP B 1 82 ? -5.129 -18.484 6.207 1 94.62 82 ASP B C 1
ATOM 1383 O O . ASP B 1 82 ? -5.141 -17.938 5.109 1 94.62 82 ASP B O 1
ATOM 1387 N N . SER B 1 83 ? -6 -19.531 6.523 1 95.06 83 SER B N 1
ATOM 1388 C CA . SER B 1 83 ? -6.832 -20.203 5.535 1 95.06 83 SER B CA 1
ATOM 1389 C C . SER B 1 83 ? -7.898 -19.25 4.98 1 95.06 83 SER B C 1
ATOM 1391 O O . SER B 1 83 ? -8.25 -19.328 3.803 1 95.06 83 SER B O 1
ATOM 1393 N N . HIS B 1 84 ? -8.391 -18.406 5.785 1 94.06 84 HIS B N 1
ATOM 1394 C CA . HIS B 1 84 ? -9.438 -17.484 5.355 1 94.06 84 HIS B CA 1
ATOM 1395 C C . HIS B 1 84 ? -8.906 -16.484 4.344 1 94.06 84 HIS B C 1
ATOM 1397 O O . HIS B 1 84 ? -9.508 -16.281 3.281 1 94.06 84 HIS B O 1
ATOM 1403 N N . LEU B 1 85 ? -7.816 -15.867 4.629 1 93.81 85 LEU B N 1
ATOM 1404 C CA . LEU B 1 85 ? -7.199 -14.898 3.725 1 93.81 85 LEU B CA 1
ATOM 1405 C C . LEU B 1 85 ? -6.711 -15.586 2.451 1 93.81 85 LEU B C 1
ATOM 1407 O O . LEU B 1 85 ? -6.801 -15.016 1.362 1 93.81 85 LEU B O 1
ATOM 1411 N N . ARG B 1 86 ? -6.219 -16.781 2.607 1 95.25 86 ARG B N 1
ATOM 1412 C CA . ARG B 1 86 ? -5.758 -17.516 1.438 1 95.25 86 ARG B CA 1
ATOM 1413 C C . ARG B 1 86 ? -6.902 -17.766 0.459 1 95.25 86 ARG B C 1
ATOM 1415 O O . ARG B 1 86 ? -6.73 -17.625 -0.753 1 95.25 86 ARG B O 1
ATOM 1422 N N . ALA B 1 87 ? -8.047 -18.172 0.99 1 94.44 87 ALA B N 1
ATOM 1423 C CA . ALA B 1 87 ? -9.219 -18.406 0.154 1 94.44 87 ALA B CA 1
ATOM 1424 C C . ALA B 1 87 ? -9.648 -17.141 -0.573 1 94.44 87 ALA B C 1
ATOM 1426 O O . ALA B 1 87 ? -10.039 -17.188 -1.74 1 94.44 87 ALA B O 1
ATOM 1427 N N . MET B 1 88 ? -9.539 -16.047 0.09 1 93.06 88 MET B N 1
ATOM 1428 C CA . MET B 1 88 ? -9.898 -14.758 -0.502 1 93.06 88 MET B CA 1
ATOM 1429 C C . MET B 1 88 ? -8.945 -14.398 -1.642 1 93.06 88 MET B C 1
ATOM 1431 O O . MET B 1 88 ? -9.383 -13.914 -2.688 1 93.06 88 MET B O 1
ATOM 1435 N N . LEU B 1 89 ? -7.648 -14.578 -1.375 1 95.69 89 LEU B N 1
ATOM 1436 C CA . LEU B 1 89 ? -6.645 -14.305 -2.396 1 95.69 89 LEU B CA 1
ATOM 1437 C C . LEU B 1 89 ? -6.855 -15.188 -3.619 1 95.69 89 LEU B C 1
ATOM 1439 O O . LEU B 1 89 ? -6.758 -14.719 -4.754 1 95.69 89 LEU B O 1
ATOM 1443 N N . GLU B 1 90 ? -7.168 -16.469 -3.363 1 94.94 90 GLU B N 1
ATOM 1444 C CA . GLU B 1 90 ? -7.41 -17.406 -4.457 1 94.94 90 GLU B CA 1
ATOM 1445 C C . GLU B 1 90 ? -8.602 -16.969 -5.301 1 94.94 90 GLU B C 1
ATOM 1447 O O . GLU B 1 90 ? -8.539 -16.984 -6.531 1 94.94 90 GLU B O 1
ATOM 1452 N N . GLU B 1 91 ? -9.633 -16.641 -4.648 1 92 91 GLU B N 1
ATOM 1453 C CA . GLU B 1 91 ? -10.836 -16.203 -5.344 1 92 91 GLU B CA 1
ATOM 1454 C C . GLU B 1 91 ? -10.57 -14.953 -6.184 1 92 91 GLU B C 1
ATOM 1456 O O . GLU B 1 91 ? -11.055 -14.844 -7.312 1 92 91 GLU B O 1
ATOM 1461 N N . ALA B 1 92 ? -9.758 -14.086 -5.707 1 91.56 92 ALA B N 1
ATOM 1462 C CA . ALA B 1 92 ? -9.547 -12.797 -6.352 1 91.56 92 ALA B CA 1
ATOM 1463 C C . ALA B 1 92 ? -8.477 -12.891 -7.438 1 91.56 92 ALA B C 1
ATOM 1465 O O . ALA B 1 92 ? -8.539 -12.188 -8.445 1 91.56 92 ALA B O 1
ATOM 1466 N N . LEU B 1 93 ? -7.512 -13.82 -7.27 1 94.75 93 LEU B N 1
ATOM 1467 C CA . LEU B 1 93 ? -6.32 -13.719 -8.102 1 94.75 93 LEU B CA 1
ATOM 1468 C C . LEU B 1 93 ? -6.219 -14.914 -9.055 1 94.75 93 LEU B C 1
ATOM 1470 O O . LEU B 1 93 ? -5.426 -14.891 -10 1 94.75 93 LEU B O 1
ATOM 1474 N N . ILE B 1 94 ? -6.871 -16.031 -8.742 1 85.69 94 ILE B N 1
ATOM 1475 C CA . ILE B 1 94 ? -6.801 -17.203 -9.609 1 85.69 94 ILE B CA 1
ATOM 1476 C C . ILE B 1 94 ? -8.008 -17.234 -10.547 1 85.69 94 ILE B C 1
ATOM 1478 O O . ILE B 1 94 ? -7.941 -17.797 -11.633 1 85.69 94 ILE B O 1
ATOM 1482 N N . GLN B 1 95 ? -9.07 -16.281 -10.539 1 63.88 95 GLN B N 1
ATOM 1483 C CA . GLN B 1 95 ? -10.195 -16.5 -11.445 1 63.88 95 GLN B CA 1
ATOM 1484 C C . GLN B 1 95 ? -9.727 -16.641 -12.891 1 63.88 95 GLN B C 1
ATOM 1486 O O . GLN B 1 95 ? -8.68 -16.109 -13.258 1 63.88 95 GLN B O 1
#